Protein AF-A0A660ULW9-F1 (afdb_monomer_lite)

Sequence (202 aa):
MSLIRGSHGGKGSKIMKVVCTVSLVLAVSALTGCGEMEEKKMANQSLAPGQHDQLFDKTISQTMTMKYLLYLPADYDKSDSEWPLILKVDESRIYLTGLSMGGYGSWSLGCDHPERFAAIAPICGGGEPFFARKLKNTPIWAFHGGKDNTVPLKKSEDMVIAVKKAGGDAKLTVYPQAGHDSWTETYNNPEFYEWFLKHSKQ

Structure (mmCIF, N/CA/C/O backbone):
data_AF-A0A660ULW9-F1
#
_entry.id   AF-A0A660ULW9-F1
#
loop_
_atom_site.group_PDB
_atom_site.id
_atom_site.type_symbol
_atom_site.label_atom_id
_atom_site.label_alt_id
_atom_site.label_comp_id
_atom_site.label_asym_id
_atom_site.label_entity_id
_atom_site.label_seq_id
_atom_site.pdbx_PDB_ins_code
_atom_site.Cartn_x
_atom_site.Cartn_y
_atom_site.Cartn_z
_atom_site.occupancy
_atom_site.B_iso_or_equiv
_atom_site.auth_seq_id
_atom_site.auth_comp_id
_atom_site.auth_asym_id
_atom_site.auth_atom_id
_atom_site.pdbx_PDB_model_num
ATOM 1 N N . MET A 1 1 ? 7.859 -0.181 24.357 1.00 24.88 1 MET A N 1
ATOM 2 C CA . MET A 1 1 ? 7.297 0.462 25.563 1.00 24.88 1 MET A CA 1
ATOM 3 C C . MET A 1 1 ? 7.764 1.909 25.541 1.00 24.88 1 MET A C 1
ATOM 5 O O . MET A 1 1 ? 8.931 2.154 25.800 1.00 24.88 1 MET A O 1
ATOM 9 N N . SER A 1 2 ? 6.929 2.834 25.061 1.00 23.33 2 SER A N 1
ATOM 10 C CA . SER A 1 2 ? 7.306 4.250 24.965 1.00 23.33 2 SER A CA 1
ATOM 11 C C . SER A 1 2 ? 6.733 4.981 26.173 1.00 23.33 2 SER A C 1
ATOM 13 O O . SER A 1 2 ? 5.517 5.036 26.332 1.00 23.33 2 SER A O 1
ATOM 15 N N . LEU A 1 3 ? 7.608 5.491 27.037 1.00 25.36 3 LEU A N 1
ATOM 16 C CA . LEU A 1 3 ? 7.252 6.322 28.186 1.00 25.36 3 LEU A CA 1
ATOM 17 C C . LEU A 1 3 ? 6.942 7.741 27.699 1.00 25.36 3 LEU A C 1
ATOM 19 O O . LEU A 1 3 ? 7.777 8.367 27.048 1.00 25.36 3 LEU A O 1
ATOM 23 N N . ILE A 1 4 ? 5.766 8.268 28.038 1.00 34.75 4 ILE A N 1
ATOM 24 C CA . ILE A 1 4 ? 5.463 9.693 27.876 1.00 34.75 4 ILE A CA 1
ATOM 25 C C . ILE A 1 4 ? 5.730 10.360 29.225 1.00 34.75 4 ILE A C 1
ATOM 27 O O . ILE A 1 4 ? 4.946 10.218 30.156 1.00 34.75 4 ILE A O 1
ATOM 31 N N . ARG A 1 5 ? 6.846 11.090 29.348 1.00 30.80 5 ARG A N 1
ATOM 32 C CA . ARG A 1 5 ? 7.096 11.956 30.510 1.00 30.80 5 ARG A CA 1
ATOM 33 C C . ARG A 1 5 ? 6.446 13.318 30.280 1.00 30.80 5 ARG A C 1
ATOM 35 O O . ARG A 1 5 ? 6.874 14.073 29.409 1.00 30.80 5 ARG A O 1
ATOM 42 N N . GLY A 1 6 ? 5.435 13.648 31.079 1.00 32.44 6 GLY A N 1
ATOM 43 C CA . GLY A 1 6 ? 4.921 15.011 31.182 1.00 32.44 6 GLY A CA 1
ATOM 44 C C . GLY A 1 6 ? 5.875 15.875 32.008 1.00 32.44 6 GLY A C 1
ATOM 45 O O . GLY A 1 6 ? 6.083 15.609 33.186 1.00 32.44 6 GLY A O 1
ATOM 46 N N . SER A 1 7 ? 6.463 16.912 31.408 1.00 33.03 7 SER A N 1
ATOM 47 C CA . SER A 1 7 ? 7.199 17.936 32.161 1.00 33.03 7 SER A CA 1
ATOM 48 C C . SER A 1 7 ? 6.218 18.949 32.760 1.00 33.03 7 SER A C 1
ATOM 50 O O . SER A 1 7 ? 5.372 19.510 32.056 1.00 33.03 7 SER A O 1
ATOM 52 N N . HIS A 1 8 ? 6.326 19.171 34.069 1.00 39.78 8 HIS A N 1
ATOM 53 C CA . HIS A 1 8 ? 5.577 20.188 34.798 1.00 39.78 8 HIS A CA 1
ATOM 54 C C . HIS A 1 8 ? 6.262 21.552 34.653 1.00 39.78 8 HIS A C 1
ATOM 56 O O . HIS A 1 8 ? 7.249 21.842 35.324 1.00 39.78 8 HIS A O 1
ATOM 62 N N . GLY A 1 9 ? 5.704 22.415 33.802 1.00 30.41 9 GLY A N 1
ATOM 63 C CA . GLY A 1 9 ? 6.101 23.818 33.720 1.00 30.41 9 GLY A CA 1
ATOM 64 C C . GLY A 1 9 ? 5.015 24.703 33.111 1.00 30.41 9 GLY A C 1
ATOM 65 O O . GLY A 1 9 ? 4.652 24.510 31.958 1.00 30.41 9 GLY A O 1
ATOM 66 N N . GLY A 1 10 ? 4.531 25.666 33.906 1.00 33.19 10 GLY A N 1
ATOM 67 C CA . GLY A 1 10 ? 4.040 26.985 33.478 1.00 33.19 10 GLY A CA 1
ATOM 68 C C . GLY A 1 10 ? 2.744 27.074 32.661 1.00 33.19 10 GLY A C 1
ATOM 69 O O . GLY A 1 10 ? 2.623 26.522 31.576 1.00 33.19 10 GLY A O 1
ATOM 70 N N . LYS A 1 11 ? 1.788 27.872 33.155 1.00 40.12 11 LYS A N 1
ATOM 71 C CA . LYS A 1 11 ? 0.551 28.272 32.463 1.00 40.12 11 LYS A CA 1
ATOM 72 C C . LYS A 1 11 ? 0.848 28.873 31.078 1.00 40.12 11 LYS A C 1
ATOM 74 O O . LYS A 1 11 ? 1.297 30.008 30.970 1.00 40.12 11 LYS A O 1
ATOM 79 N N . GLY A 1 12 ? 0.534 28.121 30.034 1.00 30.59 12 GLY A N 1
ATOM 80 C CA . GLY A 1 12 ? 0.543 28.532 28.633 1.00 30.59 12 GLY A CA 1
ATOM 81 C C . GLY A 1 12 ? 0.071 27.343 27.805 1.00 30.59 12 GLY A C 1
ATOM 82 O O . GLY A 1 12 ? 0.472 26.222 28.100 1.00 30.59 12 GLY A O 1
ATOM 83 N N . SER A 1 13 ? -0.847 27.569 26.862 1.00 30.41 13 SER A N 1
ATOM 84 C CA . SER A 1 13 ? -1.497 26.555 26.013 1.00 30.41 13 SER A CA 1
ATOM 85 C C . SER A 1 13 ? -0.622 25.315 25.764 1.00 30.41 13 SER A C 1
ATOM 87 O O . SER A 1 13 ? 0.357 25.373 25.017 1.00 30.41 13 SER A O 1
ATOM 89 N N . LYS A 1 14 ? -0.954 24.189 26.416 1.00 34.81 14 LYS A N 1
ATOM 90 C CA . LYS A 1 14 ? -0.288 22.903 26.183 1.00 34.81 14 LYS A CA 1
ATOM 91 C C . LYS A 1 14 ? -0.758 22.374 24.831 1.00 34.81 14 LYS A C 1
ATOM 93 O O . LYS A 1 14 ? -1.725 21.625 24.745 1.00 34.81 14 LYS A O 1
ATOM 98 N N . ILE A 1 15 ? -0.074 22.775 23.762 1.00 31.14 15 ILE A N 1
ATOM 99 C CA . ILE A 1 15 ? -0.162 22.086 22.475 1.00 31.14 15 ILE A CA 1
ATOM 100 C C . ILE A 1 15 ? 0.409 20.689 22.710 1.00 31.14 15 ILE A C 1
ATOM 102 O O . ILE A 1 15 ? 1.617 20.519 22.881 1.00 31.14 15 ILE A O 1
ATOM 106 N N . MET A 1 16 ? -0.470 19.691 22.770 1.00 33.22 16 MET A N 1
ATOM 107 C CA . MET A 1 16 ? -0.076 18.295 22.881 1.00 33.22 16 MET A CA 1
ATOM 108 C C . MET A 1 16 ? 0.563 17.886 21.552 1.00 33.22 16 MET A C 1
ATOM 110 O O . MET A 1 16 ? -0.118 17.514 20.600 1.00 33.22 16 MET A O 1
ATOM 114 N N . LYS A 1 17 ? 1.889 18.022 21.463 1.00 26.97 17 LYS A N 1
ATOM 115 C CA . LYS A 1 17 ? 2.676 17.445 20.374 1.00 26.97 17 LYS A CA 1
ATOM 116 C C . LYS A 1 17 ? 2.662 15.934 20.563 1.00 26.97 17 LYS A C 1
ATOM 118 O O . LYS A 1 17 ? 3.485 15.389 21.293 1.00 26.97 17 LYS A O 1
ATOM 123 N N . VAL A 1 18 ? 1.708 15.264 19.927 1.00 31.92 18 VAL A N 1
ATOM 124 C CA . VAL A 1 18 ? 1.780 13.817 19.729 1.00 31.92 18 VAL A CA 1
ATOM 125 C C . VAL A 1 18 ? 2.900 13.582 18.720 1.00 31.92 18 VAL A C 1
ATOM 127 O O . VAL A 1 18 ? 2.691 13.615 17.512 1.00 31.92 18 VAL A O 1
ATOM 130 N N . VAL A 1 19 ? 4.124 13.424 19.220 1.00 28.44 19 VAL A N 1
ATOM 131 C CA . VAL A 1 19 ? 5.225 12.882 18.427 1.00 28.44 19 VAL A CA 1
ATOM 132 C C . VAL A 1 19 ? 4.980 11.380 18.374 1.00 28.44 19 VAL A C 1
ATOM 134 O O . VAL A 1 19 ? 5.384 10.636 19.264 1.00 28.44 19 VAL A O 1
ATOM 137 N N . CYS A 1 20 ? 4.225 10.936 17.369 1.00 25.11 20 CYS A N 1
ATOM 138 C CA . CYS A 1 20 ? 4.155 9.522 17.033 1.00 25.11 20 CYS A CA 1
ATOM 139 C C . CYS A 1 20 ? 5.508 9.127 16.444 1.00 25.11 20 CYS A C 1
ATOM 141 O O . CYS A 1 20 ? 5.725 9.226 15.239 1.00 25.11 20 CYS A O 1
ATOM 143 N N . THR A 1 21 ? 6.428 8.680 17.293 1.00 26.78 21 THR A N 1
ATOM 144 C CA . THR A 1 21 ? 7.589 7.925 16.834 1.00 26.78 21 THR A CA 1
ATOM 145 C C . THR A 1 21 ? 7.062 6.588 16.325 1.00 26.78 21 THR A C 1
ATOM 147 O O . THR A 1 21 ? 6.874 5.642 17.089 1.00 26.78 21 THR A O 1
ATOM 150 N N . VAL A 1 22 ? 6.743 6.512 15.033 1.00 24.64 22 VAL A N 1
ATOM 151 C CA . VAL A 1 22 ? 6.512 5.230 14.368 1.00 24.64 22 VAL A CA 1
ATOM 152 C C . VAL A 1 22 ? 7.888 4.602 14.191 1.00 24.64 22 VAL A C 1
ATOM 154 O O . VAL A 1 22 ? 8.536 4.756 13.162 1.00 24.64 22 VAL A O 1
ATOM 157 N N . SER A 1 23 ? 8.380 3.942 15.237 1.00 26.89 23 SER A N 1
ATOM 158 C CA . SER A 1 23 ? 9.523 3.046 15.111 1.00 26.89 23 SER A CA 1
ATOM 159 C C . SER A 1 23 ? 9.073 1.873 14.247 1.00 26.89 23 SER A C 1
ATOM 161 O O . SER A 1 23 ? 8.413 0.952 14.726 1.00 26.89 23 SER A O 1
ATOM 163 N N . LEU A 1 24 ? 9.382 1.932 12.954 1.00 25.20 24 LEU A N 1
ATOM 164 C CA . LEU A 1 24 ? 9.228 0.801 12.053 1.00 25.20 24 LEU A CA 1
ATOM 165 C C . LEU A 1 24 ? 10.294 -0.237 12.433 1.00 25.20 24 LEU A C 1
ATOM 167 O O . LEU A 1 24 ? 11.407 -0.221 11.917 1.00 25.20 24 LEU A O 1
ATOM 171 N N . VAL A 1 25 ? 9.977 -1.115 13.384 1.00 26.09 25 VAL A N 1
ATOM 172 C CA . VAL A 1 25 ? 10.824 -2.271 13.692 1.00 26.09 25 VAL A CA 1
ATOM 173 C C . VAL A 1 25 ? 10.562 -3.319 12.616 1.00 26.09 25 VAL A C 1
ATOM 175 O O . VAL A 1 25 ? 9.599 -4.080 12.690 1.00 26.09 25 VAL A O 1
ATOM 178 N N . LEU A 1 26 ? 11.407 -3.346 11.588 1.00 27.45 26 LEU A N 1
ATOM 179 C CA . LEU A 1 26 ? 11.520 -4.499 10.701 1.00 27.45 26 LEU A CA 1
ATOM 180 C C . LEU A 1 26 ? 12.251 -5.607 11.467 1.00 27.45 26 LEU A C 1
ATOM 182 O O . LEU A 1 26 ? 13.475 -5.638 11.526 1.00 27.45 26 LEU A O 1
ATOM 186 N N . ALA A 1 27 ? 11.487 -6.497 12.098 1.00 25.69 27 ALA A N 1
ATOM 187 C CA . ALA A 1 27 ? 12.030 -7.698 12.713 1.00 25.69 27 ALA A CA 1
ATOM 188 C C . ALA A 1 27 ? 12.341 -8.731 11.617 1.00 25.69 27 ALA A C 1
ATOM 190 O O . ALA A 1 27 ? 11.430 -9.335 11.052 1.00 25.69 27 ALA A O 1
ATOM 191 N N . VAL A 1 28 ? 13.625 -8.940 11.319 1.00 30.80 28 VAL A N 1
ATOM 192 C CA . VAL A 1 28 ? 14.100 -10.165 10.663 1.00 30.80 28 VAL A CA 1
ATOM 193 C C . VAL A 1 28 ? 14.576 -11.100 11.772 1.00 30.80 28 VAL A C 1
ATOM 195 O O . VAL A 1 28 ? 15.529 -10.801 12.486 1.00 30.80 28 VAL A O 1
ATOM 198 N N . SER A 1 29 ? 13.865 -12.207 11.965 1.00 28.73 29 SER A N 1
ATOM 199 C CA . SER A 1 29 ? 14.153 -13.189 13.009 1.00 28.73 29 SER A CA 1
ATOM 200 C C . SER A 1 29 ? 15.306 -14.106 12.592 1.00 28.73 29 SER A C 1
ATOM 202 O O . SER A 1 29 ? 15.133 -14.922 11.690 1.00 28.73 29 SER A O 1
ATOM 204 N N . ALA A 1 30 ? 16.432 -14.060 13.305 1.00 31.31 30 ALA A N 1
ATOM 205 C CA . ALA A 1 30 ? 17.275 -15.235 13.537 1.00 31.31 30 ALA A CA 1
ATOM 206 C C . ALA A 1 30 ? 18.077 -15.070 14.841 1.00 31.31 30 ALA A C 1
ATOM 208 O O . ALA A 1 30 ? 18.738 -14.061 15.066 1.00 31.31 30 ALA A O 1
ATOM 209 N N . LEU A 1 31 ? 17.956 -16.075 15.712 1.00 31.44 31 LEU A N 1
ATOM 210 C CA . LEU A 1 31 ? 18.637 -16.246 17.001 1.00 31.44 31 LEU A CA 1
ATOM 211 C C . LEU A 1 31 ? 20.167 -16.190 16.827 1.00 31.44 31 LEU A C 1
ATOM 213 O O . LEU A 1 31 ? 20.690 -16.794 15.897 1.00 31.44 31 LEU A O 1
ATOM 217 N N . THR A 1 32 ? 20.932 -15.528 17.700 1.00 31.25 32 THR A N 1
ATOM 218 C CA . THR A 1 32 ? 21.579 -16.017 18.944 1.00 31.25 32 THR A CA 1
ATOM 219 C C . THR A 1 32 ? 22.743 -15.078 19.319 1.00 31.25 32 THR A C 1
ATOM 221 O O . THR A 1 32 ? 23.521 -14.712 18.448 1.00 31.25 32 THR A O 1
ATOM 224 N N . GLY A 1 33 ? 22.936 -14.805 20.617 1.00 27.53 33 GLY A N 1
ATOM 225 C CA . GLY A 1 33 ? 24.274 -14.568 21.192 1.00 27.53 33 GLY A CA 1
ATOM 226 C C . GLY A 1 33 ? 24.644 -13.131 21.584 1.00 27.53 33 GLY A C 1
ATOM 227 O O . GLY A 1 33 ? 24.797 -12.264 20.739 1.00 27.53 33 GLY A O 1
ATOM 228 N N . CYS A 1 34 ? 24.826 -12.928 22.891 1.00 27.72 34 CYS A N 1
ATOM 229 C CA . CYS A 1 34 ? 25.264 -11.718 23.595 1.00 27.72 34 CYS A CA 1
ATOM 230 C C . CYS A 1 34 ? 26.579 -11.077 23.101 1.00 27.72 34 CYS A C 1
ATOM 232 O O . CYS A 1 34 ? 27.515 -11.792 22.753 1.00 27.72 34 CYS A O 1
ATOM 234 N N . GLY A 1 35 ? 26.710 -9.754 23.274 1.00 28.38 35 GLY A N 1
ATOM 235 C CA . GLY A 1 35 ? 28.006 -9.058 23.330 1.00 28.38 35 GLY A CA 1
ATOM 236 C C . GLY A 1 35 ? 27.901 -7.534 23.189 1.00 28.38 35 GLY A C 1
ATOM 237 O O . GLY A 1 35 ? 27.177 -7.053 22.330 1.00 28.38 35 GLY A O 1
ATOM 238 N N . GLU A 1 36 ? 28.590 -6.796 24.062 1.00 31.25 36 GLU A N 1
ATOM 239 C CA . GLU A 1 36 ? 28.539 -5.340 24.290 1.00 31.25 36 GLU A CA 1
ATOM 240 C C . GLU A 1 36 ? 29.097 -4.432 23.174 1.00 31.25 36 GLU A C 1
ATOM 242 O O . GLU A 1 36 ? 29.860 -4.841 22.305 1.00 31.25 36 GLU A O 1
ATOM 247 N N . MET A 1 37 ? 28.693 -3.159 23.276 1.00 32.97 37 MET A N 1
ATOM 248 C CA . MET A 1 37 ? 29.030 -1.991 22.454 1.00 32.97 37 MET A CA 1
ATOM 249 C C . MET A 1 37 ? 30.532 -1.671 22.356 1.00 32.97 37 MET A C 1
ATOM 251 O O . MET A 1 37 ? 31.220 -1.676 23.370 1.00 32.97 37 MET A O 1
ATOM 255 N N . GLU A 1 38 ? 30.970 -1.154 21.201 1.00 31.88 38 GLU A N 1
ATOM 256 C CA . GLU A 1 38 ? 31.833 0.038 21.148 1.00 31.88 38 GLU A CA 1
ATOM 257 C C . GLU A 1 38 ? 31.749 0.731 19.772 1.00 31.88 38 GLU A C 1
ATOM 259 O O . GLU A 1 38 ? 31.945 0.133 18.717 1.00 31.88 38 GLU A O 1
ATOM 264 N N . GLU A 1 39 ? 31.429 2.022 19.788 1.00 42.62 39 GLU A N 1
ATOM 265 C CA . GLU A 1 39 ? 31.330 2.909 18.630 1.00 42.62 39 GLU A CA 1
ATOM 266 C C . GLU A 1 39 ? 32.714 3.509 18.315 1.00 42.62 39 GLU A C 1
ATOM 268 O O . GLU A 1 39 ? 33.303 4.133 19.201 1.00 42.62 39 GLU A O 1
ATOM 273 N N . LYS A 1 40 ? 33.232 3.393 17.074 1.00 31.98 40 LYS A N 1
ATOM 274 C CA . LYS A 1 40 ? 34.161 4.398 16.501 1.00 31.98 40 LYS A CA 1
ATOM 275 C C . LYS A 1 40 ? 34.504 4.247 15.009 1.00 31.98 40 LYS A C 1
ATOM 277 O O . LYS A 1 40 ? 34.983 3.218 14.554 1.00 31.98 40 LYS A O 1
ATOM 282 N N . LYS A 1 41 ? 34.449 5.421 14.358 1.00 29.44 41 LYS A N 1
ATOM 283 C CA . LYS A 1 41 ? 35.147 5.905 13.146 1.00 29.44 41 LYS A CA 1
ATOM 284 C C . LYS A 1 41 ? 34.751 5.321 11.784 1.00 29.44 41 LYS A C 1
ATOM 286 O O . LYS A 1 41 ? 35.197 4.260 11.371 1.00 29.44 41 LYS A O 1
ATOM 291 N N . MET A 1 42 ? 34.058 6.169 11.017 1.00 38.72 42 MET A N 1
ATOM 292 C CA . MET A 1 42 ? 33.978 6.095 9.560 1.00 38.72 42 MET A CA 1
ATOM 293 C C . MET A 1 42 ? 35.377 6.117 8.930 1.00 38.72 42 MET A C 1
ATOM 295 O O . MET A 1 42 ? 36.105 7.105 9.041 1.00 38.72 42 MET A O 1
ATOM 299 N N . ALA A 1 43 ? 35.712 5.042 8.223 1.00 32.94 43 ALA A N 1
ATOM 300 C CA . ALA A 1 43 ? 36.773 5.001 7.233 1.00 32.94 43 ALA A CA 1
ATOM 301 C C . ALA A 1 43 ? 36.300 4.175 6.030 1.00 32.94 43 ALA A C 1
ATOM 303 O O . ALA A 1 43 ? 35.764 3.081 6.174 1.00 32.94 43 ALA A O 1
ATOM 304 N N . ASN A 1 44 ? 36.505 4.764 4.857 1.00 45.69 44 ASN A N 1
ATOM 305 C CA . ASN A 1 44 ? 36.396 4.215 3.512 1.00 45.69 44 ASN A CA 1
ATOM 306 C C . ASN A 1 44 ? 36.694 2.696 3.446 1.00 45.69 44 ASN A C 1
ATOM 308 O O . ASN A 1 44 ? 37.846 2.293 3.609 1.00 45.69 44 ASN A O 1
ATOM 312 N N . GLN A 1 45 ? 35.683 1.860 3.193 1.00 35.44 45 GLN A N 1
ATOM 313 C CA . GLN A 1 45 ? 35.855 0.426 2.940 1.00 35.44 45 GLN A CA 1
ATOM 314 C C . GLN A 1 45 ? 35.091 0.023 1.679 1.00 35.44 45 GLN A C 1
ATOM 316 O O . GLN A 1 45 ? 33.905 0.313 1.531 1.00 35.44 45 GLN A O 1
ATOM 321 N N . SER A 1 46 ? 35.790 -0.645 0.757 1.00 40.19 46 SER A N 1
ATOM 322 C CA . SER A 1 46 ? 35.176 -1.278 -0.406 1.00 40.19 46 SER A CA 1
ATOM 323 C C . SER A 1 46 ? 34.165 -2.318 0.071 1.00 40.19 46 SER A C 1
ATOM 325 O O . SER A 1 46 ? 34.533 -3.248 0.790 1.00 40.19 46 SER A O 1
ATOM 327 N N . LEU A 1 47 ? 32.905 -2.170 -0.331 1.00 44.16 47 LEU A N 1
ATOM 328 C CA . LEU A 1 47 ? 31.852 -3.112 0.026 1.00 44.16 47 LEU A CA 1
ATOM 329 C C . LEU A 1 47 ? 32.111 -4.443 -0.690 1.00 44.16 47 LEU A C 1
ATOM 331 O O . LEU A 1 47 ? 31.988 -4.539 -1.911 1.00 44.16 47 LEU A O 1
ATOM 335 N N . ALA A 1 48 ? 32.499 -5.464 0.073 1.00 40.56 48 ALA A N 1
ATOM 336 C CA . ALA A 1 48 ? 32.524 -6.837 -0.412 1.00 40.56 48 ALA A CA 1
ATOM 337 C C . ALA A 1 48 ? 31.092 -7.282 -0.776 1.00 40.56 48 ALA A C 1
ATOM 339 O O . ALA A 1 48 ? 30.143 -6.866 -0.099 1.00 40.56 48 ALA A O 1
ATOM 340 N N . PRO A 1 49 ? 30.905 -8.124 -1.810 1.00 32.22 49 PRO A N 1
ATOM 341 C CA . PRO A 1 49 ? 29.592 -8.660 -2.147 1.00 32.22 49 PRO A CA 1
ATOM 342 C C . PRO A 1 49 ? 29.042 -9.467 -0.964 1.00 32.22 49 PRO A C 1
ATOM 344 O O . PRO A 1 49 ? 29.658 -10.431 -0.516 1.00 32.22 49 PRO A O 1
ATOM 347 N N . GLY A 1 50 ? 27.896 -9.037 -0.441 1.00 48.31 50 GLY A N 1
ATOM 348 C CA . GLY A 1 50 ? 27.274 -9.601 0.752 1.00 48.31 50 GLY A CA 1
ATOM 349 C C . GLY A 1 50 ? 26.181 -8.686 1.298 1.00 48.31 50 GLY A C 1
ATOM 350 O O . GLY A 1 50 ? 26.109 -7.509 0.948 1.00 48.31 50 GLY A O 1
ATOM 351 N N . GLN A 1 51 ? 25.302 -9.245 2.123 1.00 34.75 51 GLN A N 1
ATOM 352 C CA . GLN A 1 51 ? 24.277 -8.498 2.845 1.00 34.75 51 GLN A CA 1
ATOM 353 C C . GLN A 1 51 ? 24.934 -7.797 4.041 1.00 34.75 51 GLN A C 1
ATOM 355 O O . GLN A 1 51 ? 25.602 -8.450 4.837 1.00 34.75 51 GLN A O 1
ATOM 360 N N . HIS A 1 52 ? 24.753 -6.482 4.151 1.00 50.22 52 HIS A N 1
ATOM 361 C CA . HIS A 1 52 ? 25.301 -5.658 5.230 1.00 50.22 52 HIS A CA 1
ATOM 362 C C . HIS A 1 52 ? 24.167 -4.912 5.923 1.00 50.22 52 HIS A C 1
ATOM 364 O O . HIS A 1 52 ? 23.212 -4.492 5.263 1.00 50.22 52 HIS A O 1
ATOM 370 N N . ASP A 1 53 ? 24.295 -4.711 7.229 1.00 36.50 53 ASP A N 1
ATOM 371 C CA . ASP A 1 53 ? 23.339 -3.924 8.000 1.00 36.50 53 ASP A CA 1
ATOM 372 C C . ASP A 1 53 ? 23.392 -2.453 7.562 1.00 36.50 53 ASP A C 1
ATOM 374 O O . ASP A 1 53 ? 24.456 -1.835 7.484 1.00 36.50 53 ASP A O 1
ATOM 378 N N . GLN A 1 54 ? 22.229 -1.888 7.241 1.00 38.25 54 GLN A N 1
ATOM 379 C CA . GLN A 1 54 ? 22.061 -0.492 6.841 1.00 38.25 54 GLN A CA 1
ATOM 380 C C . GLN A 1 54 ? 21.012 0.143 7.754 1.00 38.25 54 GLN A C 1
ATOM 382 O O . GLN A 1 54 ? 19.893 -0.358 7.871 1.00 38.25 54 GLN A O 1
ATOM 387 N N . LEU A 1 55 ? 21.360 1.264 8.384 1.00 37.47 55 LEU A N 1
ATOM 388 C CA . LEU A 1 55 ? 20.416 2.092 9.129 1.00 37.47 55 LEU A CA 1
ATOM 389 C C . LEU A 1 55 ? 19.894 3.187 8.198 1.00 37.47 55 LEU A C 1
ATOM 391 O O . LEU A 1 55 ? 20.642 4.071 7.786 1.00 37.47 55 LEU A O 1
ATOM 395 N N . PHE A 1 56 ? 18.609 3.126 7.855 1.00 38.00 56 PHE A N 1
ATOM 396 C CA . PHE A 1 56 ? 17.927 4.206 7.148 1.00 38.00 56 PHE A CA 1
ATOM 397 C C . PHE A 1 56 ? 17.184 5.071 8.167 1.00 38.00 56 PHE A C 1
ATOM 399 O O . PHE A 1 56 ? 16.069 4.745 8.571 1.00 38.00 56 PHE A O 1
ATOM 406 N N . ASP A 1 57 ? 17.819 6.162 8.594 1.00 36.34 57 ASP A N 1
ATOM 407 C CA . ASP A 1 57 ? 17.200 7.163 9.463 1.00 36.34 57 ASP A CA 1
ATOM 408 C C . ASP A 1 57 ? 16.721 8.352 8.617 1.00 36.34 57 ASP A C 1
ATOM 410 O O . ASP A 1 57 ? 17.514 9.139 8.095 1.00 36.34 57 ASP A O 1
ATOM 414 N N . LYS A 1 58 ? 15.402 8.447 8.415 1.00 38.28 58 LYS A N 1
ATOM 415 C CA . LYS A 1 58 ? 14.754 9.542 7.685 1.00 38.28 58 LYS A CA 1
ATOM 416 C C . LYS A 1 58 ? 13.509 9.978 8.442 1.00 38.28 58 LYS A C 1
ATOM 418 O O . LYS A 1 58 ? 12.521 9.253 8.505 1.00 38.28 58 LYS A O 1
ATOM 423 N N . THR A 1 59 ? 13.535 11.197 8.976 1.00 43.47 59 THR A N 1
ATOM 424 C CA . THR A 1 59 ? 12.343 11.825 9.557 1.00 43.47 59 THR A CA 1
ATOM 425 C C . THR A 1 59 ? 11.528 12.487 8.447 1.00 43.47 59 THR A C 1
ATOM 427 O O . THR A 1 59 ? 11.970 13.456 7.833 1.00 43.47 59 THR A O 1
ATOM 430 N N . ILE A 1 60 ? 10.330 11.962 8.188 1.00 47.75 60 ILE A N 1
ATOM 431 C CA . ILE A 1 60 ? 9.322 12.577 7.316 1.00 47.75 60 ILE A CA 1
ATOM 432 C C . ILE A 1 60 ? 8.219 13.116 8.230 1.00 47.75 60 ILE A C 1
ATOM 434 O O . ILE A 1 60 ? 7.545 12.343 8.907 1.00 47.75 60 ILE A O 1
ATOM 438 N N . SER A 1 61 ? 8.050 14.438 8.272 1.00 45.59 61 SER A N 1
ATOM 439 C CA . SER A 1 61 ? 7.044 15.100 9.111 1.00 45.59 61 SER A CA 1
ATOM 440 C C . SER A 1 61 ? 5.889 15.605 8.252 1.00 45.59 61 SER A C 1
ATOM 442 O O . SER A 1 61 ? 6.055 16.555 7.491 1.00 45.59 61 SER A O 1
ATOM 444 N N . GLN A 1 62 ? 4.712 15.000 8.410 1.00 45.81 62 GLN A N 1
ATOM 445 C CA . GLN A 1 62 ? 3.446 15.501 7.873 1.00 45.81 62 GLN A CA 1
ATOM 446 C C . GLN A 1 62 ? 2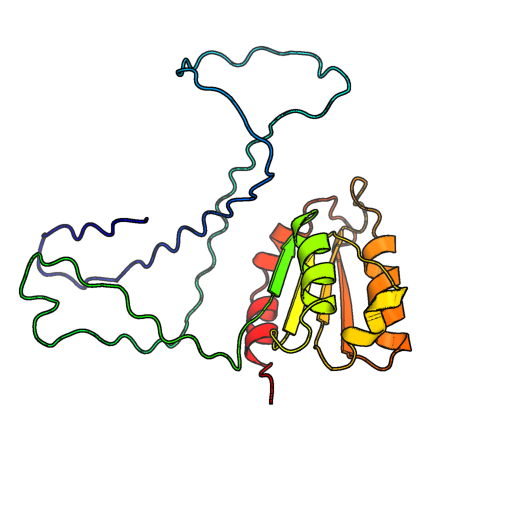.489 15.833 9.019 1.00 45.81 62 GLN A C 1
ATOM 448 O O . GLN A 1 62 ? 2.332 15.051 9.957 1.00 45.81 62 GLN A O 1
ATOM 453 N N . THR A 1 63 ? 1.821 16.984 8.941 1.00 47.06 63 THR A N 1
ATOM 454 C CA . THR A 1 63 ? 0.774 17.346 9.902 1.00 47.06 63 THR A CA 1
ATOM 455 C C . THR A 1 63 ? -0.556 16.770 9.430 1.00 47.06 63 THR A C 1
ATOM 457 O O . THR A 1 63 ? -1.184 17.319 8.529 1.00 47.06 63 THR A O 1
ATOM 460 N N . MET A 1 64 ? -1.000 15.675 10.050 1.00 37.41 64 MET A N 1
ATOM 461 C CA . MET A 1 64 ? -2.341 15.119 9.849 1.00 37.41 64 MET A CA 1
ATOM 462 C C . MET A 1 64 ? -3.274 15.533 10.986 1.00 37.41 64 MET A C 1
ATOM 464 O O . MET A 1 64 ? -2.965 15.348 12.162 1.00 37.41 64 MET A O 1
ATOM 468 N N . THR A 1 65 ? -4.460 16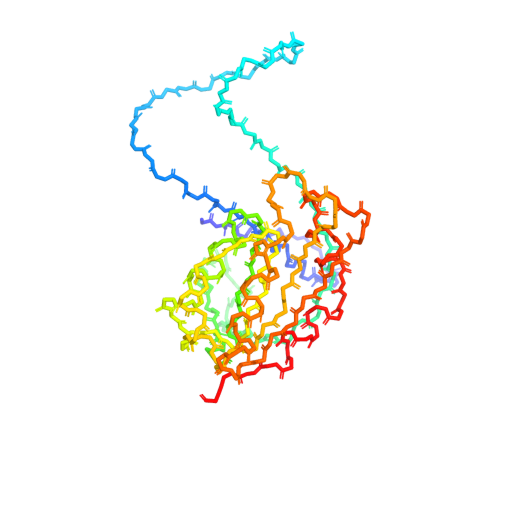.026 10.635 1.00 42.34 65 THR A N 1
ATOM 469 C CA . THR A 1 65 ? -5.530 16.279 11.605 1.00 42.34 65 THR A CA 1
ATOM 470 C C . THR A 1 65 ? -6.442 15.058 11.665 1.00 42.34 65 THR A C 1
ATOM 472 O O . THR A 1 65 ? -7.259 14.846 10.773 1.00 42.34 65 THR A O 1
ATOM 475 N N . MET A 1 66 ? -6.323 14.253 12.723 1.00 43.12 66 MET A N 1
ATOM 476 C CA . MET A 1 66 ? -7.239 13.139 12.991 1.00 43.12 66 MET A CA 1
ATOM 477 C C . MET A 1 66 ? -8.192 13.496 14.130 1.00 43.12 66 MET A C 1
ATOM 479 O O . MET A 1 66 ? -7.769 13.996 15.172 1.00 43.12 66 MET A O 1
ATOM 483 N N . LYS A 1 67 ? -9.483 13.197 13.961 1.00 45.97 67 LYS A N 1
ATOM 484 C CA . LYS A 1 67 ? -10.435 13.196 15.078 1.00 45.97 67 LYS A CA 1
ATOM 485 C C . LYS A 1 67 ? -10.274 11.873 15.822 1.00 45.97 67 LYS A C 1
ATOM 487 O O . LYS A 1 67 ? -10.558 10.824 15.255 1.00 45.97 67 LYS A O 1
ATOM 492 N N . TYR A 1 68 ? -9.823 11.927 17.069 1.00 50.81 68 TYR A N 1
ATOM 493 C CA . TYR A 1 68 ? -9.732 10.767 17.953 1.00 50.81 68 TYR A CA 1
ATOM 494 C C . TYR A 1 68 ? -10.583 11.001 19.199 1.00 50.81 68 TYR A C 1
ATOM 496 O O . TYR A 1 68 ? -10.725 12.132 19.664 1.00 50.81 68 TYR A O 1
ATOM 504 N N . LEU A 1 69 ? -11.166 9.926 19.727 1.00 48.50 69 LEU A N 1
ATOM 505 C CA . LEU A 1 69 ? -11.847 9.953 21.013 1.00 48.50 69 LEU A CA 1
ATOM 506 C C . LEU A 1 69 ? -10.855 9.490 22.077 1.00 48.50 69 LEU A C 1
ATOM 508 O O . LEU A 1 69 ? -10.509 8.311 22.137 1.00 48.50 69 LEU A O 1
ATOM 512 N N . LEU A 1 70 ? -10.384 10.426 22.895 1.00 61.78 70 LEU A N 1
ATOM 513 C CA . LEU A 1 70 ? -9.534 10.131 24.039 1.00 61.78 70 LEU A CA 1
ATOM 514 C C . LEU A 1 70 ? -10.411 9.993 25.280 1.00 61.78 70 LEU A C 1
ATOM 516 O O . LEU A 1 70 ? -11.057 10.954 25.693 1.00 61.78 70 LEU A O 1
ATOM 520 N N . TYR A 1 71 ? -10.445 8.798 25.862 1.00 60.38 71 TYR A N 1
ATOM 521 C CA . TYR A 1 71 ? -11.081 8.582 27.155 1.00 60.38 71 TYR A CA 1
ATOM 522 C C . TYR A 1 71 ? -10.029 8.726 28.253 1.00 60.38 71 TYR A C 1
ATOM 524 O O . TYR A 1 71 ? -9.101 7.922 28.323 1.00 60.38 71 TYR A O 1
ATOM 532 N N . LEU A 1 72 ? -10.181 9.749 29.093 1.00 68.75 72 LEU A N 1
ATOM 533 C CA . LEU A 1 72 ? -9.334 9.982 30.258 1.00 68.75 72 LEU A CA 1
ATOM 534 C C . LEU A 1 72 ? -10.178 9.829 31.533 1.00 68.75 72 LEU A C 1
ATOM 536 O O . LEU A 1 72 ? -11.290 10.362 31.577 1.00 68.75 72 LEU A O 1
ATOM 540 N N . PRO A 1 73 ? -9.685 9.130 32.570 1.00 70.25 73 PRO A N 1
ATOM 541 C CA . PRO A 1 73 ? -10.307 9.137 33.891 1.00 70.25 73 PRO A CA 1
ATOM 542 C C . PRO A 1 73 ? -10.436 10.560 34.456 1.00 70.25 73 PRO A C 1
ATOM 544 O O . PRO A 1 73 ? -9.624 11.430 34.146 1.00 70.25 73 PRO A O 1
ATOM 547 N N . ALA A 1 74 ? -11.414 10.787 35.340 1.00 75.94 74 ALA A N 1
ATOM 548 C CA . ALA A 1 74 ? -11.692 12.102 35.940 1.00 75.94 74 ALA A CA 1
ATOM 549 C C . ALA A 1 74 ? -10.520 12.707 36.748 1.00 75.94 74 ALA A C 1
ATOM 551 O O . ALA A 1 74 ? -10.538 13.902 37.053 1.00 75.94 74 ALA A O 1
ATOM 552 N N . ASP A 1 75 ? -9.513 11.894 37.080 1.00 76.12 75 ASP A N 1
ATOM 553 C CA . ASP A 1 75 ? -8.328 12.271 37.859 1.00 76.12 75 ASP A CA 1
ATOM 554 C C . ASP A 1 75 ? -7.016 12.135 37.061 1.00 76.12 75 ASP A C 1
ATOM 556 O O . ASP A 1 75 ? -5.929 12.147 37.642 1.00 76.12 75 ASP A O 1
ATOM 560 N N . TYR A 1 76 ? -7.101 12.014 35.728 1.00 68.38 76 TYR A N 1
ATOM 561 C CA . TYR A 1 76 ? -5.938 11.855 34.844 1.00 68.38 76 TYR A CA 1
ATOM 562 C C . TYR A 1 76 ? -4.911 12.991 34.976 1.00 68.38 76 TYR A C 1
ATOM 564 O O . TYR A 1 76 ? -3.718 12.762 34.817 1.00 68.38 76 TYR A O 1
ATOM 572 N N . ASP A 1 77 ? -5.349 14.213 35.283 1.00 71.88 77 ASP A N 1
ATOM 573 C CA . ASP A 1 77 ? -4.488 15.385 35.473 1.00 71.88 77 ASP A CA 1
ATOM 574 C C . ASP A 1 77 ? -4.130 15.663 36.942 1.00 71.88 77 ASP A C 1
ATOM 576 O O . ASP A 1 77 ? -3.389 16.606 37.223 1.00 71.88 77 ASP A O 1
ATOM 580 N N . LYS A 1 78 ? -4.643 14.857 37.879 1.00 74.31 78 LYS A N 1
ATOM 581 C CA . LYS A 1 78 ? -4.514 15.084 39.328 1.00 74.31 78 LYS A CA 1
ATOM 582 C C . LYS A 1 78 ? -3.513 14.161 40.018 1.00 74.31 78 LYS A C 1
ATOM 584 O O . LYS A 1 78 ? -3.326 14.279 41.227 1.00 74.31 78 LYS A O 1
ATOM 589 N N . SER A 1 79 ? -2.892 13.235 39.290 1.00 69.06 79 SER A N 1
ATOM 590 C CA . SER A 1 79 ? -1.926 12.287 39.847 1.00 69.06 79 SER A CA 1
ATOM 591 C C . SER A 1 79 ? -0.777 12.018 38.880 1.00 69.06 79 SER A C 1
ATOM 593 O O . SER A 1 79 ? -0.968 12.026 37.667 1.00 69.06 79 SER A O 1
ATOM 595 N N . ASP A 1 80 ? 0.395 11.694 39.426 1.00 75.44 80 ASP A N 1
ATOM 596 C CA . ASP A 1 80 ? 1.531 11.155 38.665 1.00 75.44 80 ASP A CA 1
ATOM 597 C C . ASP A 1 80 ? 1.348 9.657 38.331 1.00 75.44 80 ASP A C 1
ATOM 599 O O . ASP A 1 80 ? 2.311 8.945 38.048 1.00 75.44 80 ASP A O 1
ATOM 603 N N . SER A 1 81 ? 0.117 9.139 38.410 1.00 70.69 81 SER A N 1
ATOM 604 C CA . SER A 1 81 ? -0.174 7.735 38.138 1.00 70.69 81 SER A CA 1
ATOM 605 C C . SER A 1 81 ? -0.004 7.414 36.655 1.00 70.69 81 SER A C 1
ATOM 607 O O . SER A 1 81 ? -0.506 8.119 35.779 1.00 70.69 81 SER A O 1
ATOM 609 N N . GLU A 1 82 ? 0.676 6.304 36.370 1.00 64.69 82 GLU A N 1
ATOM 610 C CA . GLU A 1 82 ? 0.748 5.756 35.020 1.00 64.69 82 GLU A CA 1
ATOM 611 C C . GLU A 1 82 ? -0.596 5.115 34.659 1.00 64.69 82 GLU A C 1
ATOM 613 O O . GLU A 1 82 ? -1.025 4.132 35.265 1.00 64.69 82 GLU A O 1
ATOM 618 N N . TRP A 1 83 ? -1.270 5.67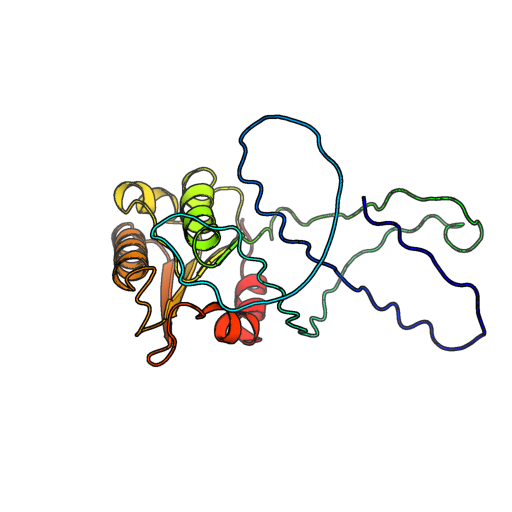9 33.659 1.00 65.50 83 TRP A N 1
ATOM 619 C CA . TRP A 1 83 ? -2.524 5.144 33.140 1.00 65.50 83 TRP A CA 1
ATOM 620 C C . TRP A 1 83 ? -2.271 4.323 31.873 1.00 65.50 83 TRP A C 1
ATOM 622 O O . TRP A 1 83 ? -1.505 4.759 31.007 1.00 65.50 83 TRP A O 1
ATOM 632 N N . PRO A 1 84 ? -2.931 3.163 31.701 1.00 63.81 84 PRO A N 1
ATOM 633 C CA . PRO A 1 84 ? -2.861 2.443 30.441 1.00 63.81 84 PRO A CA 1
ATOM 634 C C . PRO A 1 84 ? -3.482 3.300 29.334 1.00 63.81 84 PRO A C 1
ATOM 636 O O . PRO A 1 84 ? -4.602 3.798 29.460 1.00 63.81 84 PRO A O 1
ATOM 639 N N . LEU A 1 85 ? -2.758 3.460 28.227 1.00 65.75 85 LEU A N 1
ATOM 640 C CA . LEU A 1 85 ? -3.290 4.102 27.033 1.00 65.75 85 LEU A CA 1
ATOM 641 C C . LEU A 1 85 ? -4.378 3.203 26.429 1.00 65.75 85 LEU A C 1
ATOM 643 O O . LEU A 1 85 ? -4.079 2.151 25.866 1.00 65.75 85 LEU A O 1
ATOM 647 N N . ILE A 1 86 ? -5.639 3.626 26.524 1.00 65.94 86 ILE A N 1
ATOM 648 C CA . ILE A 1 86 ? -6.768 2.939 25.890 1.00 65.94 86 ILE A CA 1
ATOM 649 C C . ILE A 1 86 ? -7.073 3.639 24.565 1.00 65.94 86 ILE A C 1
ATOM 651 O O . ILE A 1 86 ? -7.716 4.688 24.532 1.00 65.94 86 ILE A O 1
ATOM 655 N N . LEU A 1 87 ? -6.615 3.049 23.461 1.00 66.50 87 LEU A N 1
ATOM 656 C CA . LEU A 1 87 ? -6.979 3.478 22.111 1.00 66.50 87 LEU A CA 1
ATOM 657 C C . LEU A 1 87 ? -8.150 2.635 21.610 1.00 66.50 87 LEU A C 1
ATOM 659 O O . LEU A 1 87 ? -8.032 1.419 21.474 1.00 66.50 87 LEU A O 1
ATOM 663 N N . LYS A 1 88 ? -9.275 3.282 21.298 1.00 75.00 88 LYS A N 1
ATOM 664 C CA . LYS A 1 88 ? -10.350 2.645 20.532 1.00 75.00 88 LYS A CA 1
ATOM 665 C C . LYS A 1 88 ? -10.021 2.759 19.049 1.00 75.00 88 LYS A C 1
ATOM 667 O O . LYS A 1 88 ? -10.143 3.836 18.470 1.00 75.00 88 LYS A O 1
ATOM 672 N N . VAL A 1 89 ? -9.571 1.655 18.461 1.00 81.94 89 VAL A N 1
ATOM 673 C CA . VAL A 1 89 ? -9.340 1.551 17.018 1.00 81.94 89 VAL A CA 1
ATOM 674 C C . VAL A 1 89 ? -10.668 1.245 16.337 1.00 81.94 89 VAL A C 1
ATOM 676 O O . VAL A 1 89 ? -11.395 0.349 16.758 1.00 81.94 89 VAL A O 1
ATOM 679 N N . ASP A 1 90 ? -10.990 2.002 15.294 1.00 87.12 90 ASP A N 1
ATOM 680 C CA . ASP A 1 90 ? -12.114 1.687 14.421 1.00 87.12 90 ASP A CA 1
ATOM 681 C C . ASP A 1 90 ? -11.708 0.554 13.475 1.00 87.12 90 ASP A C 1
ATOM 683 O O . ASP A 1 90 ? -10.977 0.763 12.505 1.00 87.12 90 ASP A O 1
ATOM 687 N N . GLU A 1 91 ? -12.173 -0.658 13.769 1.00 90.44 91 GLU A N 1
ATOM 688 C CA . GLU A 1 91 ? -11.831 -1.846 12.989 1.00 90.44 91 GLU A CA 1
ATOM 689 C C . GLU A 1 91 ? -12.328 -1.777 11.542 1.00 90.44 91 GLU A C 1
ATOM 691 O O . GLU A 1 91 ? -11.787 -2.480 10.684 1.00 90.44 91 GLU A O 1
ATOM 696 N N . SER A 1 92 ? -13.311 -0.915 11.245 1.00 94.12 92 SER A N 1
ATOM 697 C CA . SER A 1 92 ? -13.801 -0.698 9.882 1.00 94.12 92 SER A CA 1
ATOM 698 C C . SER A 1 92 ? -12.827 0.106 9.009 1.00 94.12 92 SER A C 1
ATOM 700 O O . SER A 1 92 ? -12.953 0.119 7.785 1.00 94.12 92 SER A O 1
ATOM 702 N N . ARG A 1 93 ? -11.822 0.748 9.622 1.00 94.50 93 ARG A N 1
ATOM 703 C CA . ARG A 1 93 ? -10.871 1.665 8.975 1.00 94.50 93 ARG A CA 1
ATOM 704 C C . ARG A 1 93 ? -9.423 1.336 9.326 1.00 94.50 93 ARG A C 1
ATOM 706 O O . ARG A 1 93 ? -8.634 2.199 9.708 1.00 94.50 93 ARG A O 1
ATOM 713 N N . ILE A 1 94 ? -9.072 0.062 9.180 1.00 95.31 94 ILE A N 1
ATOM 714 C CA . ILE A 1 94 ? -7.687 -0.407 9.246 1.00 95.31 94 ILE A CA 1
ATOM 715 C C . ILE A 1 94 ? -7.116 -0.400 7.826 1.00 95.31 94 ILE A C 1
ATOM 717 O O . ILE A 1 94 ? -7.674 -1.029 6.931 1.00 95.31 94 ILE A O 1
ATOM 721 N N . TYR A 1 95 ? -5.997 0.287 7.615 1.00 97.50 95 TYR A N 1
ATOM 722 C CA . TYR A 1 95 ? -5.321 0.372 6.317 1.00 97.50 95 TYR A CA 1
ATOM 723 C C . TYR A 1 95 ? -3.942 -0.279 6.381 1.00 97.50 95 TYR A C 1
ATOM 725 O O . TYR A 1 95 ? -3.341 -0.364 7.453 1.00 97.50 95 TYR A O 1
ATOM 733 N N . LEU A 1 96 ? -3.427 -0.716 5.234 1.00 98.25 96 LEU A N 1
ATOM 734 C CA . LEU A 1 96 ? -2.106 -1.336 5.133 1.00 98.25 96 LEU A CA 1
ATOM 735 C C . LEU A 1 96 ? -1.237 -0.593 4.126 1.00 98.25 96 LEU A C 1
ATOM 737 O O . LEU A 1 96 ? -1.658 -0.360 3.000 1.00 98.25 96 LEU A O 1
ATOM 741 N N . THR A 1 97 ? -0.010 -0.258 4.505 1.00 98.44 97 THR A N 1
ATOM 742 C CA . THR A 1 97 ? 0.997 0.318 3.606 1.00 98.44 97 THR A CA 1
ATOM 743 C C . THR A 1 97 ? 2.381 -0.159 4.014 1.00 98.44 97 THR A C 1
ATOM 745 O O . THR A 1 97 ? 2.616 -0.504 5.173 1.00 98.44 97 THR A O 1
ATOM 748 N N . GLY A 1 98 ? 3.311 -0.149 3.068 1.00 94.50 98 GLY A N 1
ATOM 749 C CA . GLY A 1 98 ? 4.697 -0.519 3.299 1.00 94.50 98 GLY A CA 1
ATOM 750 C C . GLY A 1 98 ? 5.539 -0.294 2.052 1.00 94.50 98 GLY A C 1
ATOM 751 O O . GLY A 1 98 ? 5.031 -0.347 0.934 1.00 94.50 98 GLY A O 1
ATOM 752 N N . LEU A 1 99 ? 6.829 -0.034 2.260 1.00 96.75 99 LEU A N 1
ATOM 753 C CA . LEU A 1 99 ? 7.805 0.261 1.207 1.00 96.75 99 LEU A CA 1
ATOM 754 C C . LEU A 1 99 ? 8.777 -0.902 1.004 1.00 96.75 99 LEU A C 1
ATOM 756 O O . LEU A 1 99 ? 9.137 -1.566 1.977 1.00 96.75 99 LEU A O 1
ATOM 760 N N . SER A 1 100 ? 9.219 -1.144 -0.231 1.00 96.44 100 SER A N 1
ATOM 761 C CA . SER A 1 100 ? 10.214 -2.171 -0.568 1.00 96.44 100 SER A CA 1
ATOM 762 C C . SER A 1 100 ? 9.809 -3.554 -0.034 1.00 96.44 100 SER A C 1
ATOM 764 O O . SER A 1 100 ? 8.740 -4.058 -0.385 1.00 96.44 100 SER A O 1
ATOM 766 N N . MET A 1 101 ? 10.582 -4.157 0.875 1.00 96.88 101 MET A N 1
ATOM 767 C CA . MET A 1 101 ? 10.201 -5.389 1.582 1.00 96.88 101 MET A CA 1
ATOM 768 C C . MET A 1 101 ? 8.842 -5.271 2.299 1.00 96.88 101 MET A C 1
ATOM 770 O O . MET A 1 101 ? 8.040 -6.200 2.268 1.00 96.88 101 MET A O 1
ATOM 774 N N . GLY A 1 102 ? 8.522 -4.111 2.874 1.00 94.62 102 GLY A N 1
ATOM 775 C CA . GLY A 1 102 ? 7.192 -3.816 3.416 1.00 94.62 102 GLY A CA 1
ATOM 776 C C . GLY A 1 102 ? 6.112 -3.670 2.337 1.00 94.62 102 GLY A C 1
ATOM 777 O O . GLY A 1 102 ? 4.940 -3.930 2.603 1.00 94.62 102 GLY A O 1
ATOM 778 N N . GLY A 1 103 ? 6.484 -3.314 1.106 1.00 97.62 103 GLY A N 1
ATOM 779 C CA . GLY A 1 103 ? 5.600 -3.351 -0.061 1.00 97.62 103 GLY A CA 1
ATOM 780 C C . GLY A 1 103 ? 5.246 -4.788 -0.449 1.00 97.62 103 GLY A C 1
ATOM 781 O O . GLY A 1 103 ? 4.076 -5.083 -0.689 1.00 97.62 103 GLY A O 1
ATOM 782 N N . TYR A 1 104 ? 6.221 -5.706 -0.411 1.00 98.31 104 TYR A N 1
ATOM 783 C CA . TYR A 1 104 ? 5.956 -7.149 -0.519 1.00 98.31 104 TYR A CA 1
ATOM 784 C C . TYR A 1 104 ? 5.060 -7.649 0.617 1.00 98.31 104 TYR A C 1
ATOM 786 O O . TYR A 1 104 ? 4.066 -8.333 0.373 1.00 98.31 104 TYR A O 1
ATOM 794 N N . GLY A 1 105 ? 5.363 -7.243 1.851 1.00 97.69 105 GLY A N 1
ATOM 795 C CA . GLY A 1 105 ? 4.539 -7.550 3.017 1.00 97.69 105 GLY A CA 1
ATOM 796 C C . GLY A 1 105 ? 3.105 -7.038 2.877 1.00 97.69 105 GLY A C 1
ATOM 797 O O . GLY A 1 105 ? 2.173 -7.752 3.225 1.00 97.69 105 GLY A O 1
ATOM 798 N N . SER A 1 106 ? 2.908 -5.853 2.296 1.00 98.38 106 SER A N 1
ATOM 799 C CA . SER A 1 106 ? 1.576 -5.278 2.079 1.00 98.38 106 SER A CA 1
ATOM 800 C C . SER A 1 106 ? 0.741 -6.114 1.110 1.00 98.38 106 SER A C 1
ATOM 802 O O . SER A 1 106 ? -0.422 -6.403 1.386 1.00 98.38 106 SER A O 1
ATOM 804 N N . TRP A 1 107 ? 1.341 -6.564 0.003 1.00 98.31 107 TRP A N 1
ATOM 805 C CA . TRP A 1 107 ? 0.676 -7.476 -0.930 1.00 98.31 107 TRP A CA 1
ATOM 806 C C . TRP A 1 107 ? 0.371 -8.835 -0.297 1.00 98.31 107 TRP A C 1
ATOM 808 O O . TRP A 1 107 ? -0.755 -9.316 -0.419 1.00 98.31 107 TRP A O 1
ATOM 818 N N . SER A 1 108 ? 1.352 -9.444 0.377 1.00 98.06 108 SER A N 1
ATOM 819 C CA . SER A 1 108 ? 1.201 -10.773 0.984 1.00 98.06 108 SER A CA 1
ATOM 820 C C . SER A 1 108 ? 0.154 -10.759 2.089 1.00 98.06 108 SER A C 1
ATOM 822 O O . SER A 1 108 ? -0.808 -11.514 2.036 1.00 98.06 108 SER A O 1
ATOM 824 N N . LEU A 1 109 ? 0.288 -9.846 3.051 1.00 97.69 109 LEU A N 1
ATOM 825 C CA . LEU A 1 109 ? -0.605 -9.763 4.200 1.00 97.69 109 LEU A CA 1
ATOM 826 C C . LEU A 1 109 ? -2.027 -9.380 3.784 1.00 97.69 109 LEU A C 1
ATOM 828 O O . LEU A 1 109 ? -2.984 -9.888 4.365 1.00 97.69 109 LEU A O 1
ATOM 832 N N . GLY A 1 110 ? -2.168 -8.524 2.765 1.00 97.44 110 GLY A N 1
ATOM 833 C CA . GLY A 1 110 ? -3.461 -8.229 2.156 1.00 97.44 110 GLY A CA 1
ATOM 834 C C . GLY A 1 110 ? -4.088 -9.463 1.502 1.00 97.44 110 GLY A C 1
ATOM 835 O O . GLY A 1 110 ? -5.283 -9.688 1.651 1.00 97.44 110 GLY A O 1
ATOM 836 N N . CYS A 1 111 ? -3.301 -10.293 0.810 1.00 97.50 111 CYS A N 1
ATOM 837 C CA . CYS A 1 111 ? -3.797 -11.547 0.236 1.00 97.50 111 CYS A CA 1
ATOM 838 C C . CYS A 1 111 ? -4.128 -12.598 1.304 1.00 97.50 111 CYS A C 1
ATOM 840 O O . CYS A 1 111 ? -5.057 -13.381 1.115 1.00 97.50 111 CYS A O 1
ATOM 842 N N . ASP A 1 112 ? -3.368 -12.664 2.392 1.00 97.75 112 ASP A N 1
ATOM 843 C CA . ASP A 1 112 ? -3.569 -13.662 3.446 1.00 97.75 112 ASP A CA 1
ATOM 844 C C . ASP A 1 112 ? -4.752 -13.316 4.351 1.00 97.75 112 ASP A C 1
ATOM 846 O O . ASP A 1 112 ? -5.428 -14.220 4.836 1.00 97.75 112 ASP A O 1
ATOM 850 N N . HIS A 1 113 ? -5.030 -12.021 4.521 1.00 96.44 113 HIS A N 1
ATOM 851 C CA . HIS A 1 113 ? -6.087 -11.504 5.388 1.00 96.44 113 HIS A CA 1
ATOM 852 C C . HIS A 1 113 ? -6.887 -10.361 4.730 1.00 96.44 113 HIS A C 1
ATOM 854 O O . HIS A 1 113 ? -6.884 -9.229 5.238 1.00 96.44 113 HIS A O 1
ATOM 860 N N . PRO A 1 114 ? -7.556 -10.613 3.590 1.00 93.62 114 PRO A N 1
ATOM 861 C CA . PRO A 1 114 ? -8.264 -9.581 2.829 1.00 93.62 114 PRO A CA 1
ATOM 862 C C . PRO A 1 114 ? -9.417 -8.924 3.609 1.00 93.62 114 PRO A C 1
ATOM 864 O O . PRO A 1 114 ? -9.795 -7.796 3.311 1.00 93.62 114 PRO A O 1
ATOM 867 N N . GLU A 1 115 ? -9.946 -9.585 4.640 1.00 93.88 115 GLU A N 1
ATOM 868 C CA . GLU A 1 115 ? -11.006 -9.097 5.532 1.00 93.88 115 GLU A CA 1
ATOM 869 C C . GLU A 1 115 ? -10.541 -8.042 6.553 1.00 93.88 115 GLU A C 1
ATOM 871 O O . GLU A 1 115 ? -11.356 -7.355 7.184 1.00 93.88 115 GLU A O 1
ATOM 876 N N . ARG A 1 116 ? -9.226 -7.918 6.770 1.00 94.62 116 ARG A N 1
ATOM 877 C CA . ARG A 1 116 ? -8.696 -7.027 7.810 1.00 94.62 116 ARG A CA 1
ATOM 878 C C . ARG A 1 116 ? -8.612 -5.578 7.373 1.00 94.62 116 ARG A C 1
ATOM 880 O O . ARG A 1 116 ? -8.737 -4.708 8.231 1.00 94.62 116 ARG A O 1
ATOM 887 N N . PHE A 1 117 ? -8.420 -5.320 6.082 1.00 96.69 117 PHE A N 1
ATOM 888 C CA . PHE A 1 117 ? -8.035 -4.001 5.593 1.00 96.69 117 PHE A CA 1
ATOM 889 C C . PHE A 1 117 ? -9.135 -3.351 4.757 1.00 96.69 117 PHE A C 1
ATOM 891 O O . PHE A 1 117 ? -9.637 -3.938 3.803 1.00 96.69 117 PHE A O 1
ATOM 898 N N . ALA A 1 118 ? -9.463 -2.105 5.089 1.00 97.69 118 ALA A N 1
ATOM 899 C CA . ALA A 1 118 ? -10.378 -1.265 4.325 1.00 97.69 118 ALA A CA 1
ATOM 900 C C . ALA A 1 118 ? -9.775 -0.807 2.989 1.00 97.69 118 ALA A C 1
ATOM 902 O O . ALA A 1 118 ? -10.509 -0.595 2.032 1.00 97.69 118 ALA A O 1
ATOM 903 N N . ALA A 1 119 ? -8.450 -0.655 2.924 1.00 98.38 119 ALA A N 1
ATOM 904 C CA . ALA A 1 119 ? -7.690 -0.386 1.706 1.00 98.38 119 ALA A CA 1
ATOM 905 C C . ALA A 1 119 ? -6.202 -0.687 1.937 1.00 98.38 119 ALA A C 1
ATOM 907 O O . ALA A 1 119 ? -5.723 -0.633 3.078 1.00 98.38 119 ALA A O 1
ATOM 908 N N . ILE A 1 120 ? -5.461 -0.971 0.861 1.00 98.62 120 ILE A N 1
ATOM 909 C CA . ILE A 1 120 ? -4.013 -1.210 0.931 1.00 98.62 120 ILE A CA 1
ATOM 910 C C . ILE A 1 120 ? -3.231 -0.349 -0.072 1.00 98.62 120 ILE A C 1
ATOM 912 O O . ILE A 1 120 ? -3.698 -0.072 -1.178 1.00 98.62 120 ILE A O 1
ATOM 916 N N . ALA A 1 121 ? -2.013 0.044 0.297 1.00 98.81 121 ALA A N 1
ATOM 917 C CA . ALA A 1 121 ? -1.101 0.814 -0.540 1.00 98.81 121 ALA A CA 1
ATOM 918 C C . ALA A 1 121 ? 0.333 0.260 -0.526 1.00 98.81 121 ALA A C 1
ATOM 920 O O . ALA A 1 121 ? 1.182 0.692 0.253 1.00 98.81 121 ALA A O 1
ATOM 921 N N . PRO A 1 122 ? 0.634 -0.724 -1.381 1.00 98.75 122 PRO A N 1
ATOM 922 C CA . PRO A 1 122 ? 1.984 -1.256 -1.516 1.00 98.75 122 PRO A CA 1
ATOM 923 C C . PRO A 1 122 ? 2.889 -0.289 -2.296 1.00 98.75 122 PRO A C 1
ATOM 925 O O . PRO A 1 122 ? 2.535 0.141 -3.397 1.00 98.75 122 PRO A O 1
ATOM 928 N N . ILE A 1 123 ? 4.080 0.013 -1.771 1.00 98.81 123 ILE A N 1
ATOM 929 C CA . ILE A 1 123 ? 5.051 0.926 -2.394 1.00 98.81 123 ILE A CA 1
ATOM 930 C C . ILE A 1 123 ? 6.327 0.156 -2.757 1.00 98.81 123 ILE A C 1
ATOM 932 O O . ILE A 1 123 ? 6.887 -0.538 -1.910 1.00 98.81 123 ILE A O 1
ATOM 936 N N . CYS A 1 124 ? 6.766 0.261 -4.017 1.00 95.75 124 CYS A N 1
ATOM 937 C CA . CYS A 1 124 ? 7.976 -0.365 -4.583 1.00 95.75 124 CYS A CA 1
ATOM 938 C C . CYS A 1 124 ? 8.247 -1.820 -4.147 1.00 95.75 124 CYS A C 1
ATOM 940 O O . CYS A 1 124 ? 9.374 -2.203 -3.845 1.00 95.75 124 CYS A O 1
ATOM 942 N N . GLY A 1 125 ? 7.197 -2.644 -4.113 1.00 96.12 125 GLY A N 1
ATOM 943 C CA . GLY A 1 125 ? 7.267 -4.070 -3.791 1.00 96.12 125 GLY A CA 1
ATOM 944 C C . GLY A 1 125 ? 6.755 -4.961 -4.923 1.00 96.12 125 GLY A C 1
ATOM 945 O O . GLY A 1 125 ? 6.664 -4.554 -6.081 1.00 96.12 125 GLY A O 1
ATOM 946 N N . GLY A 1 126 ? 6.376 -6.186 -4.572 1.00 95.06 126 GLY A N 1
ATOM 947 C CA . GLY A 1 126 ? 5.758 -7.147 -5.480 1.00 95.06 126 GLY A CA 1
ATOM 948 C C . GLY A 1 126 ? 4.931 -8.180 -4.728 1.00 95.06 126 GLY A C 1
ATOM 949 O O . GLY A 1 126 ? 4.890 -8.191 -3.503 1.00 95.06 126 GLY A O 1
ATOM 950 N N . GLY A 1 127 ? 4.266 -9.060 -5.456 1.00 95.62 127 GLY A N 1
ATOM 951 C CA . GLY A 1 127 ? 3.516 -10.163 -4.872 1.00 95.62 127 GLY A CA 1
ATOM 952 C C . GLY A 1 127 ? 3.462 -11.335 -5.833 1.00 95.62 127 GLY A C 1
ATOM 953 O O . GLY A 1 127 ? 4.137 -11.329 -6.864 1.00 95.62 127 GLY A O 1
ATOM 954 N N . GLU A 1 128 ? 2.649 -12.324 -5.486 1.00 97.06 128 GLU A N 1
ATOM 955 C CA . GLU A 1 128 ? 2.353 -13.462 -6.346 1.00 97.06 128 GLU A CA 1
ATOM 956 C C . GLU A 1 128 ? 0.997 -13.227 -7.047 1.00 97.06 128 GLU A C 1
ATOM 958 O O . GLU A 1 128 ? -0.051 -13.318 -6.391 1.00 97.06 128 GLU A O 1
ATOM 963 N N . PRO A 1 129 ? 0.981 -12.914 -8.363 1.00 97.88 129 PRO A N 1
ATOM 964 C CA . PRO A 1 129 ? -0.237 -12.617 -9.117 1.00 97.88 129 PRO A CA 1
ATOM 965 C C . PRO A 1 129 ? -1.330 -13.681 -9.000 1.00 97.88 129 PRO A C 1
ATOM 967 O O . PRO A 1 129 ? -2.515 -13.347 -9.059 1.00 97.88 129 PRO A O 1
ATOM 970 N N . PHE A 1 130 ? -0.970 -14.952 -8.785 1.00 97.38 130 PHE A N 1
ATOM 971 C CA . PHE A 1 130 ? -1.941 -16.024 -8.570 1.00 97.38 130 PHE A CA 1
ATOM 972 C C . PHE A 1 130 ? -2.903 -15.745 -7.398 1.00 97.38 130 PHE A C 1
ATOM 974 O O . PHE A 1 130 ? -4.088 -16.103 -7.465 1.00 97.38 130 PHE A O 1
ATOM 981 N N . PHE A 1 131 ? -2.431 -15.077 -6.340 1.00 97.62 131 PHE A N 1
ATOM 982 C CA . PHE A 1 131 ? -3.236 -14.750 -5.160 1.00 97.62 131 PHE A CA 1
ATOM 983 C C . PHE A 1 131 ? -3.985 -13.419 -5.263 1.00 97.62 131 PHE A C 1
ATOM 985 O O . PHE A 1 131 ? -4.884 -13.182 -4.458 1.00 97.62 131 PHE A O 1
ATOM 992 N N . ALA A 1 132 ? -3.718 -12.600 -6.285 1.00 97.19 132 ALA A N 1
ATOM 993 C CA . ALA A 1 132 ? -4.324 -11.278 -6.456 1.00 97.19 132 ALA A CA 1
ATOM 994 C C . ALA A 1 132 ? -5.864 -11.297 -6.470 1.00 97.19 132 ALA A C 1
ATOM 996 O O . ALA A 1 132 ? -6.503 -10.340 -6.041 1.00 97.19 132 ALA A O 1
ATOM 997 N N . ARG A 1 133 ? -6.484 -12.412 -6.883 1.00 97.88 133 ARG A N 1
ATOM 998 C CA . ARG A 1 133 ? -7.946 -12.597 -6.832 1.00 97.88 133 ARG A CA 1
ATOM 999 C C . ARG A 1 133 ? -8.548 -12.446 -5.432 1.00 97.88 133 ARG A C 1
ATOM 1001 O O . ARG A 1 133 ? -9.717 -12.092 -5.316 1.00 97.88 133 ARG A O 1
ATOM 1008 N N . LYS A 1 134 ? -7.769 -12.709 -4.377 1.00 98.12 134 LYS A N 1
ATOM 1009 C CA . LYS A 1 134 ? -8.208 -12.550 -2.983 1.00 98.12 134 LYS A CA 1
ATOM 1010 C C . LYS A 1 134 ? -8.444 -11.081 -2.616 1.00 98.12 134 LYS A C 1
ATOM 1012 O O . LYS A 1 134 ? -9.232 -10.805 -1.724 1.00 98.12 134 LYS A O 1
ATOM 1017 N N . LEU A 1 135 ? -7.825 -10.155 -3.347 1.00 97.69 135 LEU A N 1
ATOM 1018 C CA . LEU A 1 135 ? -7.939 -8.711 -3.150 1.00 97.69 135 LEU A CA 1
ATOM 1019 C C . LEU A 1 135 ? -9.069 -8.072 -3.970 1.00 97.69 135 LEU A C 1
ATOM 1021 O O . LEU A 1 135 ? -9.145 -6.852 -4.057 1.00 97.69 135 LEU A O 1
ATOM 1025 N N . LYS A 1 136 ? -9.955 -8.865 -4.588 1.00 97.12 136 LYS A N 1
ATOM 1026 C CA . LYS A 1 136 ? -11.035 -8.356 -5.452 1.00 97.12 136 LYS A CA 1
ATOM 1027 C C . LYS A 1 136 ? -11.868 -7.248 -4.791 1.00 97.12 136 LYS A C 1
ATOM 1029 O O . LYS A 1 136 ? -12.250 -6.298 -5.461 1.00 97.12 136 LYS A O 1
ATOM 1034 N N . ASN A 1 137 ? -12.146 -7.375 -3.496 1.00 96.69 137 ASN A N 1
ATOM 1035 C CA . ASN A 1 137 ? -12.999 -6.440 -2.759 1.00 96.69 137 ASN A CA 1
ATOM 1036 C C . ASN A 1 137 ? -12.200 -5.402 -1.953 1.00 96.69 137 ASN A C 1
ATOM 1038 O O . ASN A 1 137 ? -12.786 -4.668 -1.165 1.00 96.69 137 ASN A O 1
ATOM 1042 N N . THR A 1 138 ? -10.877 -5.356 -2.116 1.00 97.56 138 THR A N 1
ATOM 1043 C CA . THR A 1 138 ? -9.994 -4.467 -1.360 1.00 97.56 138 THR A CA 1
ATOM 1044 C C . THR A 1 138 ? -9.499 -3.353 -2.283 1.00 97.56 138 THR A C 1
ATOM 1046 O O . THR A 1 138 ? -8.761 -3.647 -3.224 1.00 97.56 138 THR A O 1
ATOM 1049 N N . PRO A 1 139 ? -9.858 -2.082 -2.034 1.00 98.44 139 PRO A N 1
ATOM 1050 C CA . PRO A 1 139 ? -9.307 -0.950 -2.769 1.00 98.44 139 PRO A CA 1
ATOM 1051 C C . PRO A 1 139 ? -7.781 -0.890 -2.653 1.00 98.44 139 PRO A C 1
ATOM 1053 O O . PRO A 1 139 ? -7.227 -0.953 -1.549 1.00 98.44 139 PRO A O 1
ATOM 1056 N N . ILE A 1 140 ? -7.095 -0.744 -3.790 1.00 98.81 140 ILE A N 1
ATOM 1057 C CA . ILE A 1 140 ? -5.631 -0.699 -3.848 1.00 98.81 140 ILE A CA 1
ATOM 1058 C C . ILE A 1 140 ? -5.122 0.542 -4.578 1.00 98.81 140 ILE A C 1
ATOM 1060 O O . ILE A 1 140 ? -5.475 0.802 -5.731 1.00 98.81 140 ILE A O 1
ATOM 1064 N N . TRP A 1 141 ? -4.182 1.248 -3.948 1.00 98.81 141 TRP A N 1
ATOM 1065 C CA . TRP A 1 141 ? -3.361 2.268 -4.598 1.00 98.81 141 TRP A CA 1
ATOM 1066 C C . TRP A 1 141 ? -1.881 1.930 -4.433 1.00 98.81 141 TRP A C 1
ATOM 1068 O O . TRP A 1 141 ? -1.274 2.216 -3.409 1.00 98.81 141 TRP A O 1
ATOM 1078 N N . ALA A 1 142 ? -1.301 1.298 -5.449 1.00 98.88 142 ALA A N 1
ATOM 1079 C CA . ALA A 1 142 ? 0.115 0.965 -5.473 1.00 98.88 142 ALA A CA 1
ATOM 1080 C C . ALA A 1 142 ? 0.962 2.126 -6.018 1.00 98.88 142 ALA A C 1
ATOM 1082 O O . ALA A 1 142 ? 0.498 2.914 -6.848 1.00 98.88 142 ALA A O 1
ATOM 1083 N N . PHE A 1 143 ? 2.224 2.186 -5.594 1.00 98.88 143 PHE A N 1
ATOM 1084 C CA . PHE A 1 143 ? 3.185 3.211 -6.007 1.00 98.88 143 PHE A CA 1
ATOM 1085 C C . PHE A 1 143 ? 4.534 2.586 -6.365 1.00 98.88 143 PHE A C 1
ATOM 1087 O O . PHE A 1 143 ? 4.930 1.579 -5.773 1.00 98.88 143 PHE A O 1
ATOM 1094 N N . HIS A 1 144 ? 5.242 3.156 -7.339 1.00 98.81 144 HIS A N 1
ATOM 1095 C CA . HIS A 1 144 ? 6.557 2.652 -7.745 1.00 98.81 144 HIS A CA 1
ATOM 1096 C C . HIS A 1 144 ? 7.396 3.728 -8.450 1.00 98.81 144 HIS A C 1
ATOM 1098 O O . HIS A 1 144 ? 6.854 4.644 -9.070 1.00 98.81 144 HIS A O 1
ATOM 1104 N N . GLY A 1 145 ? 8.723 3.608 -8.388 1.00 98.62 145 GLY A N 1
ATOM 1105 C CA . GLY A 1 145 ? 9.639 4.431 -9.178 1.00 98.62 145 GLY A CA 1
ATOM 1106 C C . GLY A 1 145 ? 9.822 3.889 -10.596 1.00 98.62 145 GLY A C 1
ATOM 1107 O O . GLY A 1 145 ? 9.978 2.689 -10.798 1.00 98.62 145 GLY A O 1
ATOM 1108 N N . GLY A 1 146 ? 9.820 4.769 -11.598 1.00 98.06 146 GLY A N 1
ATOM 1109 C CA . GLY A 1 146 ? 10.041 4.392 -12.998 1.00 98.06 146 GLY A CA 1
ATOM 1110 C C . GLY A 1 146 ? 11.482 3.973 -13.307 1.00 98.06 146 GLY A C 1
ATOM 1111 O O . GLY A 1 146 ? 11.718 3.276 -14.289 1.00 98.06 146 GLY A O 1
ATOM 1112 N N . LYS A 1 147 ? 12.440 4.376 -12.463 1.00 98.00 147 LYS A N 1
ATOM 1113 C CA . LYS A 1 147 ? 13.872 4.054 -12.565 1.00 98.00 147 LYS A CA 1
ATOM 1114 C C . LYS A 1 147 ? 14.345 3.154 -11.416 1.00 98.00 147 LYS A C 1
ATOM 1116 O O . LYS A 1 147 ? 15.523 3.180 -11.060 1.00 98.00 147 LYS A O 1
ATOM 1121 N N . ASP A 1 148 ? 13.430 2.423 -10.779 1.00 98.19 148 ASP A N 1
ATOM 1122 C CA . ASP A 1 148 ? 13.776 1.493 -9.704 1.00 98.19 148 ASP A CA 1
ATOM 1123 C C . ASP A 1 148 ? 14.606 0.322 -10.259 1.00 98.19 148 ASP A C 1
ATOM 1125 O O . ASP A 1 148 ? 14.127 -0.489 -11.052 1.00 98.19 148 ASP A O 1
ATOM 1129 N N . ASN A 1 149 ? 15.876 0.266 -9.849 1.00 96.56 149 ASN A N 1
ATOM 1130 C CA . ASN A 1 149 ? 16.825 -0.782 -10.231 1.00 96.56 149 ASN A CA 1
ATOM 1131 C C . ASN A 1 149 ? 16.945 -1.889 -9.168 1.00 96.56 149 ASN A C 1
ATOM 1133 O O . ASN A 1 149 ? 17.679 -2.852 -9.378 1.00 96.56 149 ASN A O 1
ATOM 1137 N N . THR A 1 150 ? 16.260 -1.754 -8.029 1.00 96.88 150 THR A N 1
ATOM 1138 C CA . THR A 1 150 ? 16.278 -2.722 -6.924 1.00 96.88 150 THR A CA 1
ATOM 1139 C C . THR A 1 150 ? 15.084 -3.660 -7.027 1.00 96.88 150 THR A C 1
ATOM 1141 O O . THR A 1 150 ? 15.2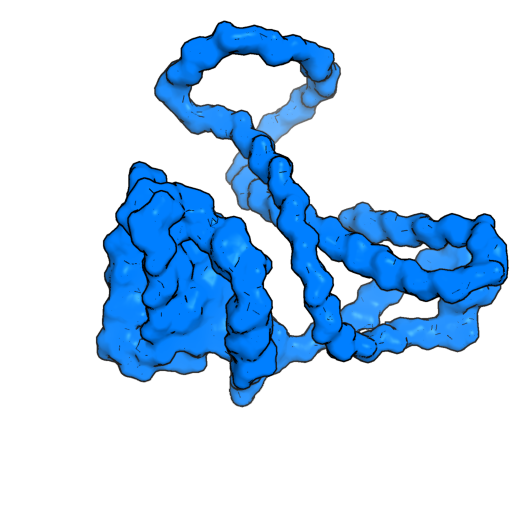34 -4.881 -6.998 1.00 96.88 150 THR A O 1
ATOM 1144 N N . VAL A 1 151 ? 13.887 -3.092 -7.176 1.00 97.00 151 VAL A N 1
ATOM 1145 C CA . VAL A 1 151 ? 12.661 -3.843 -7.435 1.00 97.00 151 VAL A CA 1
ATOM 1146 C C . VAL A 1 151 ? 12.147 -3.407 -8.800 1.00 97.00 151 VAL A C 1
ATOM 1148 O O . VAL A 1 151 ? 11.821 -2.241 -8.976 1.00 97.00 151 VAL A O 1
ATOM 1151 N N . PRO A 1 152 ? 12.065 -4.305 -9.795 1.00 98.25 152 PRO A N 1
ATOM 1152 C CA . PRO A 1 152 ? 11.564 -3.912 -11.103 1.00 98.25 152 PRO A CA 1
ATOM 1153 C C . PRO A 1 152 ? 10.117 -3.414 -11.012 1.00 98.25 152 PRO A C 1
ATOM 1155 O O . PRO A 1 152 ? 9.262 -4.137 -10.493 1.00 98.25 152 PRO A O 1
ATOM 1158 N N . LEU A 1 153 ? 9.822 -2.253 -11.614 1.00 98.56 153 LEU A N 1
ATOM 1159 C CA . LEU A 1 153 ? 8.469 -1.677 -11.748 1.00 98.56 153 LEU A CA 1
ATOM 1160 C C . LEU A 1 153 ? 7.415 -2.724 -12.143 1.00 98.56 153 LEU A C 1
ATOM 1162 O O . LEU A 1 153 ? 6.305 -2.755 -11.601 1.00 98.56 153 LEU A O 1
ATOM 1166 N N . LYS A 1 154 ? 7.811 -3.640 -13.033 1.00 98.50 154 LYS A N 1
ATOM 1167 C CA . LYS A 1 154 ? 7.012 -4.771 -13.506 1.00 98.50 154 LYS A CA 1
ATOM 1168 C C . LYS A 1 154 ? 6.336 -5.560 -12.377 1.00 98.50 154 LYS A C 1
ATOM 1170 O O . LYS A 1 154 ? 5.228 -6.052 -12.558 1.00 98.50 154 LYS A O 1
ATOM 1175 N N . LYS A 1 155 ? 6.960 -5.667 -11.199 1.00 98.56 155 LYS A N 1
ATOM 1176 C CA . LYS A 1 155 ? 6.3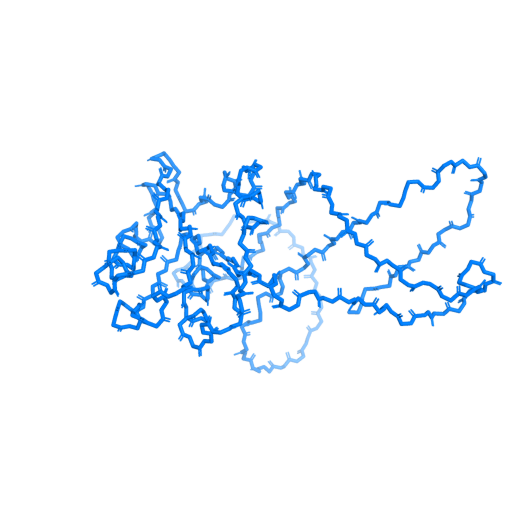98 -6.364 -10.032 1.00 98.56 155 LYS A CA 1
ATOM 1177 C C . LYS A 1 155 ? 5.102 -5.723 -9.529 1.00 98.56 155 LYS A C 1
ATOM 1179 O O . LYS A 1 155 ? 4.156 -6.448 -9.222 1.00 98.56 155 LYS A O 1
ATOM 1184 N N . SER A 1 156 ? 5.030 -4.392 -9.485 1.00 98.69 156 SER A N 1
ATOM 1185 C CA . SER A 1 156 ? 3.785 -3.687 -9.159 1.00 98.69 156 SER A CA 1
ATOM 1186 C C . SER A 1 156 ? 2.781 -3.752 -10.308 1.00 98.69 156 SER A C 1
ATOM 1188 O O . SER A 1 156 ? 1.590 -3.934 -10.057 1.00 98.69 156 SER A O 1
ATOM 1190 N N . GLU A 1 157 ? 3.242 -3.632 -11.557 1.00 98.81 157 GLU A N 1
ATOM 1191 C CA . GLU A 1 157 ? 2.372 -3.723 -12.738 1.00 98.81 157 GLU A CA 1
ATOM 1192 C C . GLU A 1 157 ? 1.654 -5.073 -12.806 1.00 98.81 157 GLU A C 1
ATOM 1194 O O . GLU A 1 157 ? 0.431 -5.110 -12.939 1.00 98.81 157 GLU A O 1
ATOM 1199 N N . ASP A 1 158 ? 2.389 -6.177 -12.647 1.00 98.75 158 ASP A N 1
ATOM 1200 C CA . ASP A 1 158 ? 1.845 -7.535 -12.707 1.00 98.75 158 ASP A CA 1
ATOM 1201 C C . ASP A 1 158 ? 0.770 -7.763 -11.636 1.00 98.75 158 ASP A C 1
ATOM 1203 O O . ASP A 1 158 ? -0.290 -8.315 -11.939 1.00 98.75 158 ASP A O 1
ATOM 1207 N N . MET A 1 159 ? 0.990 -7.279 -10.408 1.00 98.75 159 MET A N 1
ATOM 1208 C CA . MET A 1 159 ? -0.006 -7.365 -9.336 1.00 98.75 159 MET A CA 1
ATOM 1209 C C . MET A 1 159 ? -1.258 -6.542 -9.643 1.00 98.75 159 MET A C 1
ATOM 1211 O O . MET A 1 159 ? -2.372 -7.055 -9.536 1.00 98.75 159 MET A O 1
ATOM 1215 N N . VAL A 1 160 ? -1.101 -5.286 -10.067 1.00 98.81 160 VAL A N 1
ATOM 1216 C CA . VAL A 1 160 ? -2.240 -4.410 -10.386 1.00 98.81 160 VAL A CA 1
ATOM 1217 C C . VAL A 1 160 ? -3.044 -4.961 -11.563 1.00 98.81 160 VAL A C 1
ATOM 1219 O O . VAL A 1 160 ? -4.274 -4.976 -11.516 1.00 98.81 160 VAL A O 1
ATOM 1222 N N . ILE A 1 161 ? -2.373 -5.483 -12.593 1.00 98.75 161 ILE A N 1
ATOM 1223 C CA . ILE A 1 161 ? -3.020 -6.170 -13.715 1.00 98.75 161 ILE A CA 1
ATOM 1224 C C . ILE A 1 161 ? -3.784 -7.401 -13.220 1.00 98.75 161 ILE A C 1
ATOM 1226 O O . ILE A 1 161 ? -4.923 -7.614 -13.635 1.00 98.75 161 ILE A O 1
ATOM 1230 N N . ALA A 1 162 ? -3.192 -8.211 -12.343 1.00 98.69 162 ALA A N 1
ATOM 1231 C CA . ALA A 1 162 ? -3.825 -9.421 -11.832 1.00 98.69 162 ALA A CA 1
ATOM 1232 C C . ALA A 1 162 ? -5.068 -9.126 -10.976 1.00 98.69 162 ALA A C 1
ATOM 1234 O O . ALA A 1 162 ? -6.092 -9.789 -11.153 1.00 98.69 162 ALA A O 1
ATOM 1235 N N . VAL A 1 163 ? -5.030 -8.095 -10.124 1.00 98.69 163 VAL A N 1
ATOM 1236 C CA . VAL A 1 163 ? -6.208 -7.650 -9.358 1.00 98.69 163 VAL A CA 1
ATOM 1237 C C . VAL A 1 163 ? -7.313 -7.161 -10.295 1.00 98.69 163 VAL A C 1
ATOM 1239 O O . VAL A 1 163 ? -8.456 -7.605 -10.178 1.00 98.69 163 VAL A O 1
ATOM 1242 N N . LYS A 1 164 ? -6.978 -6.316 -11.281 1.00 98.69 164 LYS A N 1
ATOM 1243 C CA . LYS A 1 164 ? -7.951 -5.842 -12.279 1.00 98.69 164 LYS A CA 1
ATOM 1244 C C . LYS A 1 164 ? -8.569 -6.990 -13.075 1.00 98.69 164 LYS A C 1
ATOM 1246 O O . LYS A 1 164 ? -9.778 -7.006 -13.283 1.00 98.69 164 LYS A O 1
ATOM 1251 N N . LYS A 1 165 ? -7.771 -7.985 -13.481 1.00 98.50 165 LYS A N 1
ATOM 1252 C CA . LYS A 1 165 ? -8.259 -9.197 -14.168 1.00 98.50 165 LYS A CA 1
ATOM 1253 C C . LYS A 1 165 ? -9.220 -10.019 -13.307 1.00 98.50 165 LYS A C 1
ATOM 1255 O O . LYS A 1 165 ? -10.114 -10.656 -13.851 1.00 98.50 165 LYS A O 1
ATOM 1260 N N . ALA A 1 166 ? -9.065 -9.990 -11.985 1.00 98.06 166 ALA A N 1
ATOM 1261 C CA . ALA A 1 166 ? -10.002 -10.607 -11.048 1.00 98.06 166 ALA A CA 1
ATOM 1262 C C . ALA A 1 166 ? -11.265 -9.756 -10.779 1.00 98.06 166 ALA A C 1
ATOM 1264 O O . ALA A 1 166 ? -12.141 -10.180 -10.022 1.00 98.06 166 ALA A O 1
ATOM 1265 N N . GLY A 1 167 ? -11.372 -8.576 -11.400 1.00 98.31 167 GLY A N 1
ATOM 1266 C CA . GLY A 1 167 ? -12.482 -7.640 -11.238 1.00 98.31 167 GLY A CA 1
ATOM 1267 C C . GLY A 1 167 ? -12.379 -6.748 -10.000 1.00 98.31 167 GLY A C 1
ATOM 1268 O O . GLY A 1 167 ? -13.411 -6.263 -9.546 1.00 98.31 167 GLY A O 1
ATOM 1269 N N . GLY A 1 168 ? -11.181 -6.582 -9.428 1.00 97.94 168 GLY A N 1
ATOM 1270 C CA . GLY A 1 168 ? -10.944 -5.690 -8.291 1.00 97.94 168 GLY A CA 1
ATOM 1271 C C . GLY A 1 168 ? -10.536 -4.269 -8.683 1.00 97.94 168 GLY A C 1
ATOM 1272 O O . GLY A 1 168 ? -10.140 -4.012 -9.823 1.00 97.94 168 GLY A O 1
ATOM 1273 N N . ASP A 1 169 ? -10.602 -3.358 -7.710 1.00 97.50 169 ASP A N 1
ATOM 1274 C CA . ASP A 1 169 ? -10.196 -1.958 -7.861 1.00 97.50 169 ASP A CA 1
ATOM 1275 C C . ASP A 1 169 ? -8.738 -1.751 -7.429 1.00 97.50 169 ASP A C 1
ATOM 1277 O O . ASP A 1 169 ? -8.408 -1.713 -6.242 1.00 97.50 169 ASP A O 1
ATOM 1281 N N . ALA A 1 170 ? -7.852 -1.621 -8.415 1.00 98.38 170 ALA A N 1
ATOM 1282 C CA . ALA A 1 170 ? -6.444 -1.328 -8.192 1.00 98.38 170 ALA A CA 1
ATOM 1283 C C . ALA A 1 170 ? -5.947 -0.246 -9.148 1.00 98.38 170 ALA A C 1
ATOM 1285 O O . ALA A 1 170 ? -6.201 -0.295 -10.353 1.00 98.38 170 ALA A O 1
ATOM 1286 N N . LYS A 1 171 ? -5.147 0.693 -8.645 1.00 98.19 171 LYS A N 1
ATOM 1287 C CA . LYS A 1 171 ? -4.412 1.663 -9.468 1.00 98.19 171 LYS A CA 1
ATOM 1288 C C . LYS A 1 171 ? -2.933 1.702 -9.097 1.00 98.19 171 LYS A C 1
ATOM 1290 O O . LYS A 1 171 ? -2.566 1.388 -7.969 1.00 98.19 171 LYS A O 1
ATOM 1295 N N . LEU A 1 172 ? -2.101 2.082 -10.065 1.00 98.81 172 LEU A N 1
ATOM 1296 C CA . LEU A 1 172 ? -0.655 2.238 -9.916 1.00 98.81 172 LEU A CA 1
ATOM 1297 C C . LEU A 1 172 ? -0.267 3.672 -10.268 1.00 98.81 172 LEU A C 1
ATOM 1299 O O . LEU A 1 172 ? -0.541 4.115 -11.382 1.00 98.81 172 LEU A O 1
ATOM 1303 N N . THR A 1 173 ? 0.395 4.365 -9.348 1.00 98.81 173 THR A N 1
ATOM 1304 C CA . THR A 1 173 ? 1.112 5.606 -9.650 1.00 98.81 173 THR A CA 1
ATOM 1305 C C . THR A 1 173 ? 2.585 5.282 -9.859 1.00 98.81 173 THR A C 1
ATOM 1307 O O . THR A 1 173 ? 3.235 4.718 -8.979 1.00 98.81 173 THR A O 1
ATOM 1310 N N . VAL A 1 174 ? 3.115 5.643 -11.027 1.00 98.75 174 VAL A N 1
ATOM 1311 C CA . VAL A 1 174 ? 4.541 5.513 -11.338 1.00 98.75 174 VAL A CA 1
ATOM 1312 C C . VAL A 1 174 ? 5.169 6.895 -11.321 1.00 98.75 174 VAL A C 1
ATOM 1314 O O . VAL A 1 174 ? 4.732 7.770 -12.063 1.00 98.75 174 VAL A O 1
ATOM 1317 N N . TYR A 1 175 ? 6.208 7.075 -10.512 1.00 98.44 175 TYR A N 1
ATOM 1318 C CA . TYR A 1 175 ? 7.011 8.294 -10.477 1.00 98.44 175 TYR A CA 1
ATOM 1319 C C . TYR A 1 175 ? 8.148 8.168 -11.496 1.00 98.44 175 TYR A C 1
ATOM 1321 O O . TYR A 1 175 ? 9.131 7.479 -11.213 1.00 98.44 175 TYR A O 1
ATOM 1329 N N . PRO A 1 176 ? 8.063 8.787 -12.693 1.00 97.81 176 PRO A N 1
ATOM 1330 C CA . PRO A 1 176 ? 8.901 8.393 -13.831 1.00 97.81 176 PRO A CA 1
ATOM 1331 C C . PRO A 1 176 ? 10.402 8.576 -13.600 1.00 97.81 176 PRO A C 1
ATOM 1333 O O . PRO A 1 176 ? 11.215 7.877 -14.198 1.00 97.81 176 PRO A O 1
ATOM 1336 N N . GLN A 1 177 ? 10.771 9.532 -12.745 1.00 97.25 177 GLN A N 1
ATOM 1337 C CA . GLN A 1 177 ? 12.165 9.861 -12.446 1.00 97.25 177 GLN A CA 1
ATOM 1338 C C . GLN A 1 177 ? 12.670 9.243 -11.139 1.00 97.25 177 GLN A C 1
ATOM 1340 O O . GLN A 1 177 ? 13.881 9.229 -10.921 1.00 97.25 177 GLN A O 1
ATOM 1345 N N . ALA A 1 178 ? 11.779 8.735 -10.284 1.00 97.06 178 ALA A N 1
ATOM 1346 C CA . ALA A 1 178 ? 12.175 8.152 -9.012 1.00 97.06 178 ALA A CA 1
ATOM 1347 C C . ALA A 1 178 ? 12.854 6.793 -9.229 1.00 97.06 178 ALA A C 1
ATOM 1349 O O . ALA A 1 178 ? 12.406 5.983 -10.046 1.00 97.06 178 ALA A O 1
ATOM 1350 N N . GLY A 1 179 ? 13.934 6.565 -8.480 1.00 96.44 179 GLY A N 1
ATOM 1351 C CA . GLY A 1 179 ? 14.551 5.251 -8.312 1.00 96.44 179 GLY A CA 1
ATOM 1352 C C . GLY A 1 179 ? 13.798 4.424 -7.269 1.00 96.44 179 GLY A C 1
ATOM 1353 O O . GLY A 1 179 ? 12.572 4.459 -7.210 1.00 96.44 179 GLY A O 1
ATOM 1354 N N . HIS A 1 180 ? 14.530 3.718 -6.406 1.00 97.50 180 HIS A N 1
ATOM 1355 C CA . HIS A 1 180 ? 13.911 2.876 -5.378 1.00 97.50 180 HIS A CA 1
ATOM 1356 C C . HIS A 1 180 ? 13.044 3.663 -4.374 1.00 97.50 180 HIS A C 1
ATOM 1358 O O . HIS A 1 180 ? 11.964 3.209 -3.987 1.00 97.50 180 HIS A O 1
ATOM 1364 N N . ASP A 1 181 ? 13.468 4.880 -4.008 1.00 96.31 181 ASP A N 1
ATOM 1365 C CA . ASP A 1 181 ? 12.723 5.790 -3.125 1.00 96.31 181 ASP A CA 1
ATOM 1366 C C . ASP A 1 181 ? 11.529 6.437 -3.849 1.00 96.31 181 ASP A C 1
ATOM 1368 O O . ASP A 1 181 ? 11.565 7.593 -4.265 1.00 96.31 181 ASP A O 1
ATOM 1372 N N . SER A 1 182 ? 10.454 5.667 -4.000 1.00 96.69 182 SER A N 1
ATOM 1373 C CA . SER A 1 182 ? 9.132 6.164 -4.414 1.00 96.69 182 SER A CA 1
ATOM 1374 C C . SER A 1 182 ? 8.225 6.496 -3.223 1.00 96.69 182 SER A C 1
ATOM 1376 O O . SER A 1 182 ? 7.177 7.127 -3.381 1.00 96.69 182 SER A O 1
ATOM 1378 N N . TRP A 1 183 ? 8.627 6.109 -2.009 1.00 97.31 183 TRP A N 1
ATOM 1379 C CA . TRP A 1 183 ? 7.846 6.327 -0.793 1.00 97.31 183 TRP A CA 1
ATOM 1380 C C . TRP A 1 183 ? 7.914 7.764 -0.295 1.00 97.31 183 TRP A C 1
ATOM 1382 O O . TRP A 1 183 ? 6.942 8.227 0.289 1.00 97.31 183 TRP A O 1
ATOM 1392 N N . THR A 1 184 ? 9.008 8.490 -0.528 1.00 91.44 184 THR A N 1
ATOM 1393 C CA . THR A 1 184 ? 9.102 9.888 -0.084 1.00 91.44 184 THR A CA 1
ATOM 1394 C C . THR A 1 184 ? 8.058 10.760 -0.762 1.00 91.44 184 THR A C 1
ATOM 1396 O O . THR A 1 184 ? 7.370 11.515 -0.086 1.00 91.44 184 THR A O 1
ATOM 1399 N N . GLU A 1 185 ? 7.901 10.639 -2.080 1.00 94.50 185 GLU A N 1
ATOM 1400 C CA . GLU A 1 185 ? 6.863 11.371 -2.811 1.00 94.50 185 GLU A CA 1
ATOM 1401 C C . GLU A 1 185 ? 5.458 10.882 -2.428 1.00 94.50 185 GLU A C 1
ATOM 1403 O O . GLU A 1 185 ? 4.566 11.698 -2.209 1.00 94.50 185 GLU A O 1
ATOM 1408 N N . THR A 1 186 ? 5.283 9.568 -2.242 1.00 94.69 186 THR A N 1
ATOM 1409 C CA . THR A 1 186 ? 4.000 8.974 -1.824 1.00 94.69 186 THR A CA 1
ATOM 1410 C C . THR A 1 186 ? 3.543 9.475 -0.453 1.00 94.69 186 THR A C 1
ATOM 1412 O O . THR A 1 186 ? 2.435 9.985 -0.322 1.00 94.69 186 THR A O 1
ATOM 1415 N N . TYR A 1 187 ? 4.385 9.366 0.578 1.00 94.81 187 TYR A N 1
ATOM 1416 C CA . TYR A 1 187 ? 4.043 9.791 1.939 1.00 94.81 187 TYR A CA 1
ATOM 1417 C C . TYR A 1 187 ? 4.051 11.308 2.111 1.00 94.81 187 TYR A C 1
ATOM 1419 O O . TYR A 1 187 ? 3.492 11.808 3.082 1.00 94.81 187 TYR A O 1
ATOM 1427 N N . ASN A 1 188 ? 4.641 12.054 1.172 1.00 93.12 188 ASN A N 1
ATOM 1428 C CA . ASN A 1 188 ? 4.506 13.503 1.147 1.00 93.12 188 ASN A CA 1
ATOM 1429 C C . ASN A 1 188 ? 3.226 13.991 0.448 1.00 93.12 188 ASN A C 1
ATOM 1431 O O . ASN A 1 188 ? 2.956 15.191 0.475 1.00 93.12 188 ASN A O 1
ATOM 1435 N N . ASN A 1 189 ? 2.430 13.101 -0.150 1.00 91.94 189 ASN A N 1
ATOM 1436 C CA . ASN A 1 189 ? 1.201 13.451 -0.853 1.00 91.94 189 ASN A CA 1
ATOM 1437 C C . ASN A 1 189 ? -0.016 13.455 0.100 1.00 91.94 189 ASN A C 1
ATOM 1439 O O . ASN A 1 189 ? -0.450 12.383 0.517 1.00 91.94 189 ASN A O 1
ATOM 1443 N N . PRO A 1 190 ? -0.651 14.605 0.402 1.00 91.62 190 PRO A N 1
ATOM 1444 C CA . PRO A 1 190 ? -1.852 14.637 1.242 1.00 91.62 190 PRO A CA 1
ATOM 1445 C C . PRO A 1 190 ? -3.027 13.826 0.672 1.00 91.62 190 PRO A C 1
ATOM 1447 O O . PRO A 1 190 ? -3.775 13.207 1.431 1.00 91.62 190 PRO A O 1
ATOM 1450 N N . GLU A 1 191 ? -3.159 13.751 -0.659 1.00 94.62 191 GLU A N 1
ATOM 1451 C CA . GLU A 1 191 ? -4.225 12.990 -1.325 1.00 94.62 191 GLU A CA 1
ATOM 1452 C C . GLU A 1 191 ? -4.144 11.488 -1.027 1.00 94.62 191 GLU A C 1
ATOM 1454 O O . GLU A 1 191 ? -5.154 10.784 -1.093 1.00 94.62 191 GLU A O 1
ATOM 1459 N N . PHE A 1 192 ? -2.953 10.986 -0.687 1.00 95.44 192 PHE A N 1
ATOM 1460 C CA . PHE A 1 192 ? -2.750 9.601 -0.278 1.00 95.44 192 PHE A CA 1
ATOM 1461 C C . PHE A 1 192 ? -3.544 9.276 0.992 1.00 95.44 192 PHE A C 1
ATOM 1463 O O . PHE A 1 192 ? -4.287 8.293 1.047 1.00 95.44 192 PHE A O 1
ATOM 1470 N N . TYR A 1 193 ? -3.447 10.149 1.994 1.00 93.31 193 TYR A N 1
ATOM 1471 C CA . TYR A 1 193 ? -4.152 9.993 3.261 1.00 93.31 193 TYR A CA 1
ATOM 1472 C C . TYR A 1 193 ? -5.648 10.259 3.115 1.00 93.31 193 TYR A C 1
ATOM 1474 O O . TYR A 1 193 ? -6.461 9.527 3.679 1.00 93.31 193 TYR A O 1
ATOM 1482 N N . GLU A 1 194 ? -6.032 11.258 2.318 1.00 93.06 194 GLU A N 1
ATOM 1483 C CA . GLU A 1 194 ? -7.441 11.493 1.995 1.00 93.06 194 GLU A CA 1
ATOM 1484 C C . GLU A 1 194 ? -8.073 10.294 1.286 1.00 93.06 194 GLU A C 1
ATOM 1486 O O . GLU A 1 194 ? -9.231 9.969 1.539 1.00 93.06 194 GLU A O 1
ATOM 1491 N N . TRP A 1 195 ? -7.326 9.625 0.405 1.00 97.06 195 TRP A N 1
ATOM 1492 C CA . TRP A 1 195 ? -7.793 8.415 -0.257 1.00 97.06 195 TRP A CA 1
ATOM 1493 C C . TRP A 1 195 ? -8.007 7.274 0.731 1.00 97.06 195 TRP A C 1
ATOM 1495 O O . TRP A 1 195 ? -9.067 6.657 0.671 1.00 97.06 195 TRP A O 1
ATOM 1505 N N . PHE A 1 196 ? -7.086 7.030 1.671 1.00 95.88 196 PHE A N 1
ATOM 1506 C CA . PHE A 1 196 ? -7.327 6.041 2.725 1.00 95.88 196 PHE A CA 1
ATOM 1507 C C . PHE A 1 196 ? -8.609 6.350 3.498 1.00 95.88 196 PHE A C 1
ATOM 1509 O O . PHE A 1 196 ? -9.478 5.494 3.603 1.00 95.88 196 PHE A O 1
ATOM 1516 N N . LEU A 1 197 ? -8.774 7.591 3.961 1.00 94.12 197 LEU A N 1
ATOM 1517 C CA . LEU A 1 197 ? -9.912 7.995 4.792 1.00 94.12 197 LEU A CA 1
ATOM 1518 C C . LEU A 1 197 ? -11.274 7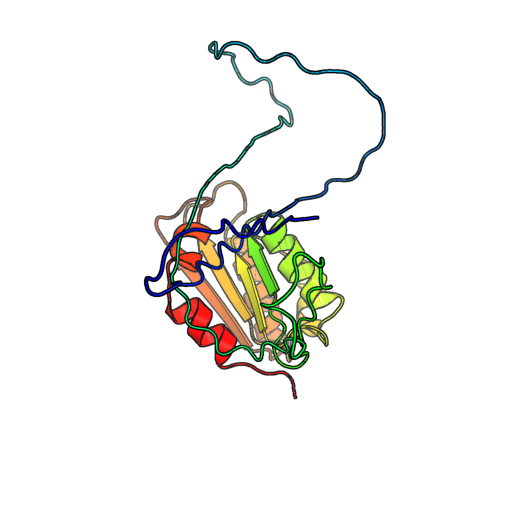.966 4.077 1.00 94.12 197 LEU A C 1
ATOM 1520 O O . LEU A 1 197 ? -12.302 8.055 4.751 1.00 94.12 197 LEU A O 1
ATOM 1524 N N . LYS A 1 198 ? -11.301 7.841 2.744 1.00 95.56 198 LYS A N 1
ATOM 1525 C CA . LYS A 1 198 ? -12.531 7.638 1.958 1.00 95.56 198 LYS A CA 1
ATOM 1526 C C . LYS A 1 198 ? -13.022 6.189 1.980 1.00 95.56 198 LYS A C 1
ATOM 1528 O O . LYS A 1 198 ? -14.175 5.957 1.624 1.00 95.56 198 LYS A O 1
ATOM 1533 N N . HIS A 1 199 ? -12.186 5.236 2.392 1.00 95.06 199 HIS A N 1
ATOM 1534 C CA . HIS A 1 199 ? -12.527 3.815 2.412 1.00 95.06 199 HIS A CA 1
ATOM 1535 C C . HIS A 1 199 ? -12.887 3.341 3.814 1.00 95.06 199 HIS A C 1
ATOM 1537 O O . HIS A 1 199 ? -12.290 3.730 4.811 1.00 95.06 199 HIS A O 1
ATOM 1543 N N . SER A 1 200 ? -13.867 2.453 3.878 1.00 94.44 200 SER A N 1
ATOM 1544 C CA . SER A 1 200 ? -14.276 1.738 5.079 1.00 94.44 200 SER A CA 1
ATOM 1545 C C . SER A 1 200 ? -14.721 0.360 4.629 1.00 94.44 200 SER A C 1
ATOM 1547 O O . SER A 1 200 ? -15.430 0.253 3.626 1.00 94.44 200 SER A O 1
ATOM 1549 N N . LYS A 1 201 ? -14.332 -0.693 5.349 1.00 88.44 201 LYS A N 1
ATOM 1550 C CA . LYS A 1 201 ? -14.920 -2.013 5.098 1.00 88.44 201 LYS A CA 1
ATOM 1551 C C . LYS A 1 201 ? -16.358 -2.023 5.634 1.00 88.44 201 LYS A C 1
ATOM 1553 O O . LYS A 1 201 ? -16.621 -1.402 6.668 1.00 88.44 201 LYS A O 1
ATOM 1558 N N . GLN A 1 202 ? -17.265 -2.643 4.878 1.00 68.06 202 GLN A N 1
ATOM 1559 C CA . GLN A 1 202 ? -18.658 -2.875 5.280 1.00 68.06 202 GLN A CA 1
ATOM 1560 C C . GLN A 1 202 ? -18.762 -4.077 6.216 1.00 68.06 202 GLN A C 1
ATOM 1562 O O . GLN A 1 202 ? -17.938 -5.008 6.060 1.00 68.06 202 GLN A O 1
#

Secondary structure (DSSP, 8-state):
----------SS------------------------------------SS-----------------------TTTTT------------GGG-EEEEETHHHHHHHHHHHH-TTT-SEEEEES----GGGGGGGTTS-EEEEEETT-SSS-THHHHHHHHHHHHTT--EEEEEETT--S--HHHHHT-HHHHHHHHT----

Foldseek 3Di:
DDDDDDDDDDDDDPPPPPPPPPPPPPDDDDDDDDDDDDDDDDDDDDDDPDDDDDDDDDDDDDDDDDDFDFDDPPCNVPDPDDDDGDGDDDQQQAEQEDAAVSLAVQQVVCLVCVPRHLAYERELYAYDLVSLLSNQAHAYEYEYELAAPPRHPVRVVSSQVSSVVSNHHYDYDYHNHDYRPRVSVLVVDPVNVVVSVVTTHD

Radius of gyration: 21.08 Å; chains: 1; bounding box: 55×45×54 Å

pLDDT: mean 72.81, std 28.9, range [23.33, 98.88]